Protein AF-0000000079373578 (afdb_homodimer)

Secondary structure (DSSP, 8-state):
-------SEEEEEEEEEEEE-TTTSSEEEPTT--EEEEEEEEEE-TTSS--EEEEEEEEETTT--EEEEEE--TT-EEEEEETTEEEEEETTEEEEEEESSHHHHHHHHHHHHHHHHHHHHHHHSS--------------------------------------------------/-------SEEEEEEEEEEEE-TTTSSEEEPTT--EEEEEEEEEE-TTSS--EEEEEEEEETTT--EEEEEE--TT-EEEEEETTEEEEEETTEEEEEEESSHHHHHHHHHHHHHHHHHHHHHHHSS--------------------------------------------------

Radius of gyration: 26.2 Å; Cα contacts (8 Å, |Δi|>4): 500; chains: 2; bounding box: 88×69×77 Å

Nearest PDB structures (foldseek):
  3syx-assembly1_A  TM=9.428E-01  e=1.402E-14  Homo sapiens
  1xod-assembly2_B  TM=9.300E-01  e=4.559E-14  Xenopus tropicalis
  6v6f-assembly1_A-2  TM=9.277E-01  e=3.642E-14  Homo sapiens
  2jp2-assembly1_A  TM=8.201E-01  e=3.649E-16  Homo sapiens
  1tj6-assembly1_A  TM=9.316E-01  e=1.754E-13  Xenopus tropicalis

pLDDT: mean 71.15, std 31.25, range [17.41, 98.94]

Solvent-accessible surface area (backbone atoms only — not comparable to full-atom values): 21782 Å² total; per-residue (Å²): 128,78,75,72,87,69,76,52,45,76,26,75,42,55,26,30,50,30,32,74,35,87,87,78,68,44,76,39,70,32,90,87,52,59,56,18,47,34,29,32,26,71,41,74,54,67,86,71,77,68,54,65,49,36,34,39,41,24,28,28,62,93,74,60,46,78,77,41,79,45,73,64,47,85,81,47,46,78,43,77,79,45,70,30,32,37,35,35,38,50,94,94,40,72,44,32,36,38,31,80,35,50,66,47,33,50,49,47,51,52,30,53,50,50,50,38,52,48,53,57,52,61,64,66,62,63,76,64,69,79,70,77,73,80,78,88,80,84,74,80,76,75,75,76,73,78,76,77,74,77,72,78,75,75,80,75,67,86,69,90,76,82,85,78,80,77,80,81,79,81,76,84,76,77,90,132,128,77,75,70,89,69,74,53,44,75,26,75,40,54,25,31,49,30,33,74,34,86,88,77,69,44,77,38,68,31,90,88,53,60,55,17,48,34,30,32,25,71,40,76,52,65,86,69,76,69,54,64,49,35,33,38,40,24,29,28,63,92,76,60,46,77,77,42,80,45,72,64,47,84,80,46,46,73,43,78,78,47,70,31,33,37,36,36,38,50,94,92,40,71,45,31,35,38,31,80,35,51,66,47,34,52,49,46,50,52,29,52,51,51,50,38,52,48,53,58,54,60,64,66,61,61,80,65,71,79,69,77,71,79,81,88,80,83,73,79,76,74,75,76,73,77,74,79,73,74,71,75,73,71,79,71,82,71,72,89,76,84,85,81,78,76,84,78,79,78,78,77,78,76,81,128

Foldseek 3Di:
DPPPPPDQFLDKAKWFKWAQDPVPRDIDGDPPTAIKIWTKGKAFDPPPPRDIWIWIWIAHDVPRDTDDTDTQELPKAKADPDLQKIWIDDPNGIIIIGGPGSVSVVSRVVRSVVRSVVNVVVVVPPPPPPPVPPDDDDDPPPPPPPPPPPPPPNPPPPPDDDDPPDPDPPPVDDDD/DPPPPPDQFLDKAKWFKWAQDPVPRDIDGDPPTAIKIWTKGKAFDPPPPRDIWIWIWIAHDVPRDTDDTDTQELPKAKADLDLQKIWIDDPNGIIIIGGPGSVSVVSRVVRSVVRSVVNVVVVVPPPPPPPVPPDDDDDPPPPPPPPPPPPPPNPPPPPDDDDPPPPDPPPPPDDD

Sequence (352 aa):
MSTPEGDSYIVRVKAVVMTRDDSSGGWLPQEGGGLSRVGVCKVTYPEGNGRSGFLIHGERQKDKLVVLECFVKKDLVYTKANPTFHHWKVDNRKFGLTFQSPADARAFDRGVRKAIEDLIEGSTTSSSTLHNEAEVGDDDVFTVSASTFRSFSFQGRAEDGEKCHAASQKVALRAKMSTPEGDSYIVRVKAVVMTRDDSSGGWLPQEGGGLSRVGVCKVTYPEGNGRSGFLIHGERQKDKLVVLECFVKKDLVYTKANPTFHHWKVDNRKFGLTFQSPADARAFDRGVRKAIEDLIEGSTTSSSTLHNEAEVGDDDVFTVSASTFRSFSFQGRAEDGEKCHAASQKVALRAK

Organism: Pavo cristatus (NCBI:txid9049)

InterPro domains:
  IPR000697 WH1/EVH1 domain [PF00568] (11-115)
  IPR000697 WH1/EVH1 domain [PS50229] (2-119)
  IPR000697 WH1/EVH1 domain [SM00461] (5-116)
  IPR011993 PH-like domain superfamily [G3DSA:2.30.29.30] (2-127)
  IPR041937 SPRE, EVH1 domain [cd10574] (9-121)

Structure (mmCIF, N/CA/C/O backbone):
data_AF-0000000079373578-model_v1
#
loop_
_entity.id
_entity.type
_entity.pdbx_description
1 polymer 'WH1 domain-containing protein'
#
loop_
_atom_site.group_PDB
_atom_site.id
_atom_site.type_symbol
_atom_site.label_atom_id
_atom_site.label_alt_id
_atom_site.label_comp_id
_atom_site.label_asym_id
_atom_site.label_entity_id
_atom_site.label_seq_id
_atom_site.pdbx_PDB_ins_code
_atom_site.Cartn_x
_atom_site.Cartn_y
_atom_site.Cartn_z
_atom_site.occupancy
_atom_site.B_iso_or_equiv
_atom_site.auth_seq_id
_atom_site.auth_comp_id
_atom_site.auth_asym_id
_atom_site.auth_atom_id
_atom_site.pdbx_PDB_model_num
ATOM 1 N N . MET A 1 1 ? 10.141 -26.438 23.594 1 21.41 1 MET A N 1
ATOM 2 C CA . MET A 1 1 ? 10.094 -26.266 22.156 1 21.41 1 MET A CA 1
ATOM 3 C C . MET A 1 1 ? 9.281 -25.016 21.797 1 21.41 1 MET A C 1
ATOM 5 O O . MET A 1 1 ? 8.102 -24.922 22.125 1 21.41 1 MET A O 1
ATOM 9 N N . SER A 1 2 ? 9.781 -23.781 21.953 1 29.48 2 SER A N 1
ATOM 10 C CA . SER A 1 2 ? 9.164 -22.469 21.75 1 29.48 2 SER A CA 1
ATOM 11 C C . SER A 1 2 ? 8.367 -22.438 20.453 1 29.48 2 SER A C 1
ATOM 13 O O . SER A 1 2 ? 8.82 -22.953 19.422 1 29.48 2 SER A O 1
ATOM 15 N N . THR A 1 3 ? 7.102 -22.781 20.406 1 37.12 3 THR A N 1
ATOM 16 C CA . THR A 1 3 ? 6.273 -22.797 19.203 1 37.12 3 THR A CA 1
ATOM 17 C C . THR A 1 3 ? 6.805 -21.812 18.172 1 37.12 3 THR A C 1
ATOM 19 O O . THR A 1 3 ? 7.078 -20.656 18.484 1 37.12 3 THR A O 1
ATOM 22 N N . PRO A 1 4 ? 7.645 -22.203 17.141 1 37.31 4 PRO A N 1
ATOM 23 C CA . PRO A 1 4 ? 8.164 -21.312 16.109 1 37.31 4 PRO A CA 1
ATOM 24 C C . PRO A 1 4 ? 7.215 -20.156 15.773 1 37.31 4 PRO A C 1
ATOM 26 O O . PRO A 1 4 ? 5.996 -20.297 15.93 1 37.31 4 PRO A O 1
ATOM 29 N N . GLU A 1 5 ? 7.34 -18.953 16.172 1 40.81 5 GLU A N 1
ATOM 30 C CA . GLU A 1 5 ? 6.66 -17.734 15.75 1 40.81 5 GLU A CA 1
ATOM 31 C C . GLU A 1 5 ? 6.039 -17.906 14.359 1 40.81 5 GLU A C 1
ATOM 33 O O . GLU A 1 5 ? 6.75 -18.141 13.383 1 40.81 5 GLU A O 1
ATOM 38 N N . GLY A 1 6 ? 4.965 -18.797 13.992 1 43.81 6 GLY A N 1
ATOM 39 C CA . GLY A 1 6 ? 4.105 -19.125 12.867 1 43.81 6 GLY A CA 1
ATOM 40 C C . GLY A 1 6 ? 4.129 -18.094 11.766 1 43.81 6 GLY A C 1
ATOM 41 O O . GLY A 1 6 ? 4.477 -16.938 12.008 1 43.81 6 GLY A O 1
ATOM 42 N N . ASP A 1 7 ? 4.176 -18.562 10.414 1 54.84 7 ASP A N 1
ATOM 43 C CA . ASP A 1 7 ? 4.336 -17.891 9.133 1 54.84 7 ASP A CA 1
ATOM 44 C C . ASP A 1 7 ? 3.352 -16.719 8.992 1 54.84 7 ASP A C 1
ATOM 46 O O . ASP A 1 7 ? 2.139 -16.922 9.094 1 54.84 7 ASP A O 1
ATOM 50 N N . SER A 1 8 ? 3.688 -15.5 9.367 1 81.44 8 SER A N 1
ATOM 51 C CA . SER A 1 8 ? 2.99 -14.227 9.422 1 81.44 8 SER A CA 1
ATOM 52 C C . SER A 1 8 ? 2.23 -13.945 8.133 1 81.44 8 SER A C 1
ATOM 54 O O . SER A 1 8 ? 1.456 -12.992 8.047 1 81.44 8 SER A O 1
ATOM 56 N N . TYR A 1 9 ? 2.359 -15.039 7.258 1 90.69 9 TYR A N 1
ATOM 57 C CA . TYR A 1 9 ? 1.564 -14.898 6.043 1 90.69 9 TYR A CA 1
ATOM 58 C C . TYR A 1 9 ? 0.331 -15.789 6.094 1 90.69 9 TYR A C 1
ATOM 60 O O . TYR A 1 9 ? 0.401 -16.938 6.559 1 90.69 9 TYR A O 1
ATOM 68 N N . ILE A 1 10 ? -0.773 -15.375 5.672 1 94.88 10 ILE A N 1
ATOM 69 C CA . ILE A 1 10 ? -1.992 -16.141 5.465 1 94.88 10 ILE A CA 1
ATOM 70 C C . ILE A 1 10 ? -1.771 -17.172 4.348 1 94.88 10 ILE A C 1
ATOM 72 O O . ILE A 1 10 ? -2.25 -18.297 4.43 1 94.88 10 ILE A O 1
ATOM 76 N N . VAL A 1 11 ? -1.139 -16.797 3.289 1 97 11 VAL A N 1
ATOM 77 C CA . VAL A 1 11 ? -0.788 -17.625 2.137 1 97 11 VAL A CA 1
ATOM 78 C C . VAL A 1 11 ? 0.492 -17.094 1.494 1 97 11 VAL A C 1
ATOM 80 O O . VAL A 1 11 ? 0.736 -15.883 1.487 1 97 11 VAL A O 1
ATOM 83 N N . ARG A 1 12 ? 1.293 -17.984 0.984 1 96.44 12 ARG A N 1
ATOM 84 C CA . ARG A 1 12 ? 2.498 -17.656 0.232 1 96.44 12 ARG A CA 1
ATOM 85 C C . ARG A 1 12 ? 2.725 -18.641 -0.907 1 96.44 12 ARG A C 1
ATOM 87 O O . ARG A 1 12 ? 2.742 -19.859 -0.688 1 96.44 12 ARG A O 1
ATOM 94 N N . VAL A 1 13 ? 2.838 -18.125 -2.135 1 98.31 13 VAL A N 1
ATOM 95 C CA . VAL A 1 13 ? 2.953 -18.953 -3.33 1 98.31 13 VAL A CA 1
ATOM 96 C C . VAL A 1 13 ? 3.979 -18.344 -4.285 1 98.31 13 VAL A C 1
ATOM 98 O O . VAL A 1 13 ? 4.5 -17.25 -4.031 1 98.31 13 VAL A O 1
ATOM 101 N N . LYS A 1 14 ? 4.285 -19.109 -5.34 1 98.25 14 LYS A N 1
ATOM 102 C CA . LYS A 1 14 ? 5.148 -18.594 -6.398 1 98.25 14 LYS A CA 1
ATOM 103 C C . LYS A 1 14 ? 4.332 -18.172 -7.617 1 98.25 14 LYS A C 1
ATOM 105 O O . LYS A 1 14 ? 3.414 -18.875 -8.031 1 98.25 14 LYS A O 1
ATOM 110 N N . ALA A 1 15 ? 4.664 -17 -8.133 1 98.88 15 ALA A N 1
ATOM 111 C CA . ALA A 1 15 ? 3.961 -16.469 -9.297 1 98.88 15 ALA A CA 1
ATOM 112 C C . ALA A 1 15 ? 4.824 -15.461 -10.039 1 98.88 15 ALA A C 1
ATOM 114 O O . ALA A 1 15 ? 5.793 -14.938 -9.484 1 98.88 15 ALA A O 1
ATOM 115 N N . VAL A 1 16 ? 4.555 -15.305 -11.297 1 98.88 16 VAL A N 1
ATOM 116 C CA . VAL A 1 16 ? 5.082 -14.188 -12.07 1 98.88 16 VAL A CA 1
ATOM 117 C C . VAL A 1 16 ? 4.156 -12.977 -11.93 1 98.88 16 VAL A C 1
ATOM 119 O O . VAL A 1 16 ? 2.955 -13.078 -12.18 1 98.88 16 VAL A O 1
ATOM 122 N N . VAL A 1 17 ? 4.742 -11.898 -11.469 1 98.81 17 VAL A N 1
ATOM 123 C CA . VAL A 1 17 ? 3.965 -10.672 -11.352 1 98.81 17 VAL A CA 1
ATOM 124 C C . VAL A 1 17 ? 3.74 -10.062 -12.734 1 98.81 17 VAL A C 1
ATOM 126 O O . VAL A 1 17 ? 4.688 -9.891 -13.5 1 98.81 17 VAL A O 1
ATOM 129 N N . MET A 1 18 ? 2.477 -9.688 -12.992 1 98.38 18 MET A N 1
ATOM 130 C CA . MET A 1 18 ? 2.057 -9.195 -14.305 1 98.38 18 MET A CA 1
ATOM 131 C C . MET A 1 18 ? 1.655 -7.727 -14.227 1 98.38 18 MET A C 1
ATOM 133 O O . MET A 1 18 ? 1.255 -7.238 -13.172 1 98.38 18 MET A O 1
ATOM 137 N N . THR A 1 19 ? 1.836 -7.047 -15.289 1 96.5 19 THR A N 1
ATOM 138 C CA . THR A 1 19 ? 1.402 -5.66 -15.398 1 96.5 19 THR A CA 1
ATOM 139 C C . THR A 1 19 ? 0.598 -5.445 -16.672 1 96.5 19 THR A C 1
ATOM 141 O O . THR A 1 19 ? 0.793 -6.152 -17.656 1 96.5 19 THR A O 1
ATOM 144 N N . ARG A 1 20 ? -0.314 -4.449 -16.594 1 94.81 20 ARG A N 1
ATOM 145 C CA . ARG A 1 20 ? -1.11 -4.098 -17.766 1 94.81 20 ARG A CA 1
ATOM 146 C C . ARG A 1 20 ? -0.266 -3.359 -18.797 1 94.81 20 ARG A C 1
ATOM 148 O O . ARG A 1 20 ? 0.517 -2.473 -18.453 1 94.81 20 ARG A O 1
ATOM 155 N N . ASP A 1 21 ? -0.381 -3.785 -20 1 90.69 21 ASP A N 1
ATOM 156 C CA . ASP A 1 21 ? 0.236 -3.07 -21.109 1 90.69 21 ASP A CA 1
ATOM 157 C C . ASP A 1 21 ? -0.673 -1.953 -21.609 1 90.69 21 ASP A C 1
ATOM 159 O O . ASP A 1 21 ? -1.743 -2.219 -22.172 1 90.69 21 ASP A O 1
ATOM 163 N N . ASP A 1 22 ? -0.274 -0.747 -21.547 1 82.38 22 ASP A N 1
ATOM 164 C CA . ASP A 1 22 ? -1.068 0.417 -21.922 1 82.38 22 ASP A CA 1
ATOM 165 C C . ASP A 1 22 ? -1.416 0.384 -23.406 1 82.38 22 ASP A C 1
ATOM 167 O O . ASP A 1 22 ? -2.479 0.858 -23.812 1 82.38 22 ASP A O 1
ATOM 171 N N . SER A 1 23 ? -0.591 -0.124 -24.219 1 89.5 23 SER A N 1
ATOM 172 C CA . SER A 1 23 ? -0.765 -0.108 -25.672 1 89.5 23 SER A CA 1
ATOM 173 C C . SER A 1 23 ? -1.772 -1.163 -26.109 1 89.5 23 SER A C 1
ATOM 175 O O . SER A 1 23 ? -2.629 -0.892 -26.953 1 89.5 23 SER A O 1
ATOM 177 N N . SER A 1 24 ? -1.696 -2.332 -25.578 1 88.62 24 SER A N 1
ATOM 178 C CA . SER A 1 24 ? -2.533 -3.449 -26 1 88.62 24 SER A CA 1
ATOM 179 C C . SER A 1 24 ? -3.719 -3.643 -25.062 1 88.62 24 SER A C 1
ATOM 181 O O . SER A 1 24 ? -4.719 -4.258 -25.438 1 88.62 24 SER A O 1
ATOM 183 N N . GLY A 1 25 ? -3.598 -3.15 -23.922 1 88.88 25 GLY A N 1
ATOM 184 C CA . GLY A 1 25 ? -4.59 -3.43 -22.906 1 88.88 25 GLY A CA 1
ATOM 185 C C . GLY A 1 25 ? -4.461 -4.82 -22.312 1 88.88 25 GLY A C 1
ATOM 186 O O . GLY A 1 25 ? -5.262 -5.211 -21.453 1 88.88 25 GLY A O 1
ATOM 187 N N . GLY A 1 26 ? -3.504 -5.578 -22.719 1 96.31 26 GLY A N 1
ATOM 188 C CA . GLY A 1 26 ? -3.252 -6.926 -22.234 1 96.31 26 GLY A CA 1
ATOM 189 C C . GLY A 1 26 ? -2.34 -6.953 -21.016 1 96.31 26 GLY A C 1
ATOM 190 O O . GLY A 1 26 ? -2.178 -5.941 -20.328 1 96.31 26 GLY A O 1
ATOM 191 N N . TRP A 1 27 ? -1.919 -8.148 -20.641 1 97.62 27 TRP A N 1
ATOM 192 C CA . TRP A 1 27 ? -1.042 -8.352 -19.484 1 97.62 27 TRP A CA 1
ATOM 193 C C . TRP A 1 27 ? 0.326 -8.852 -19.938 1 97.62 27 TRP A C 1
ATOM 195 O O . TRP A 1 27 ? 0.422 -9.703 -20.828 1 97.62 27 TRP A O 1
ATOM 205 N N . LEU A 1 28 ? 1.351 -8.305 -19.391 1 97.19 28 LEU A N 1
ATOM 206 C CA . LEU A 1 28 ? 2.719 -8.758 -19.609 1 97.19 28 LEU A CA 1
ATOM 207 C C . LEU A 1 28 ? 3.461 -8.914 -18.281 1 97.19 28 LEU A C 1
ATOM 209 O O . LEU A 1 28 ? 3.137 -8.234 -17.312 1 97.19 28 LEU A O 1
ATOM 213 N N . PRO A 1 29 ? 4.453 -9.945 -18.281 1 97.56 29 PRO A N 1
ATOM 214 C CA . PRO A 1 29 ? 5.273 -9.977 -17.062 1 97.56 29 PRO A CA 1
ATOM 215 C C . PRO A 1 29 ? 5.867 -8.609 -16.719 1 97.56 29 PRO A C 1
ATOM 217 O O . PRO A 1 29 ? 6.27 -7.863 -17.609 1 97.56 29 PRO A O 1
ATOM 220 N N . GLN A 1 30 ? 5.887 -8.289 -15.391 1 96.69 30 GLN A N 1
ATOM 221 C CA . GLN A 1 30 ? 6.484 -7.027 -14.953 1 96.69 30 GLN A CA 1
ATOM 222 C C . GLN A 1 30 ? 7.961 -6.957 -15.336 1 96.69 30 GLN A C 1
ATOM 224 O O . GLN A 1 30 ? 8.617 -7.988 -15.5 1 96.69 30 GLN A O 1
ATOM 229 N N . GLU A 1 31 ? 8.438 -5.723 -15.445 1 91.38 31 GLU A N 1
ATOM 230 C CA . GLU A 1 31 ? 9.82 -5.516 -15.852 1 91.38 31 GLU A CA 1
ATOM 231 C C . GLU A 1 31 ? 10.773 -6.367 -15.016 1 91.38 31 GLU A C 1
ATOM 233 O O . GLU A 1 31 ? 10.672 -6.402 -13.789 1 91.38 31 GLU A O 1
ATOM 238 N N . GLY A 1 32 ? 11.727 -7.012 -15.719 1 92.81 32 GLY A N 1
ATOM 239 C CA . GLY A 1 32 ? 12.664 -7.918 -15.078 1 92.81 32 GLY A CA 1
ATOM 240 C C . GLY A 1 32 ? 12.148 -9.336 -14.969 1 92.81 32 GLY A C 1
ATOM 241 O O . GLY A 1 32 ? 12.93 -10.273 -14.789 1 92.81 32 GLY A O 1
ATOM 242 N N . GLY A 1 33 ? 10.914 -9.539 -15.094 1 93.44 33 GLY A N 1
ATOM 243 C CA . GLY A 1 33 ? 10.297 -10.859 -15.086 1 93.44 33 GLY A CA 1
ATOM 244 C C . GLY A 1 33 ? 10.789 -11.734 -13.953 1 93.44 33 GLY A C 1
ATOM 245 O O . GLY A 1 33 ? 11.18 -11.234 -12.891 1 93.44 33 GLY A O 1
ATOM 246 N N . GLY A 1 34 ? 10.453 -13 -14.156 1 96.12 34 GLY A N 1
ATOM 247 C CA . GLY A 1 34 ? 10.93 -13.969 -13.18 1 96.12 34 GLY A CA 1
ATOM 248 C C . GLY A 1 34 ? 9.883 -14.328 -12.141 1 96.12 34 GLY A C 1
ATOM 249 O O . GLY A 1 34 ? 8.852 -13.664 -12.039 1 96.12 34 GLY A O 1
ATOM 250 N N . LEU A 1 35 ? 10.305 -15.391 -11.508 1 98.38 35 LEU A N 1
ATOM 251 C CA . LEU A 1 35 ? 9.414 -15.875 -10.453 1 98.38 35 LEU A CA 1
ATOM 252 C C . LEU A 1 35 ? 9.547 -15.031 -9.195 1 98.38 35 LEU A C 1
ATOM 254 O O . LEU A 1 35 ? 10.656 -14.641 -8.812 1 98.38 35 LEU A O 1
ATOM 258 N N . SER A 1 36 ? 8.391 -14.844 -8.555 1 97.75 36 SER A N 1
ATOM 259 C CA . SER A 1 36 ? 8.336 -14.156 -7.27 1 97.75 36 SER A CA 1
ATOM 260 C C . SER A 1 36 ? 7.637 -15.008 -6.219 1 97.75 36 SER A C 1
ATOM 262 O O . SER A 1 36 ? 6.801 -15.852 -6.551 1 97.75 36 SER A O 1
ATOM 264 N N . ARG A 1 37 ? 8.117 -14.797 -4.965 1 96.31 37 ARG A N 1
ATOM 265 C CA . ARG A 1 37 ? 7.305 -15.258 -3.844 1 96.31 37 ARG A CA 1
ATOM 266 C C . ARG A 1 37 ? 6.277 -14.211 -3.438 1 96.31 37 ARG A C 1
ATOM 268 O O . ARG A 1 37 ? 6.637 -13.094 -3.057 1 96.31 37 ARG A O 1
ATOM 275 N N . VAL A 1 38 ? 5 -14.609 -3.596 1 97.12 38 VAL A N 1
ATOM 276 C CA . VAL A 1 38 ? 3.912 -13.664 -3.342 1 97.12 38 VAL A CA 1
ATOM 277 C C . VAL A 1 38 ? 3.014 -14.211 -2.23 1 97.12 38 VAL A C 1
ATOM 279 O O . VAL A 1 38 ? 2.697 -15.398 -2.203 1 97.12 38 VAL A O 1
ATOM 282 N N . GLY A 1 39 ? 2.561 -13.297 -1.306 1 96.38 39 GLY A N 1
ATOM 283 C CA . GLY A 1 39 ? 1.702 -13.727 -0.213 1 96.38 39 GLY A CA 1
ATOM 284 C C . GLY A 1 39 ? 0.797 -12.625 0.304 1 96.38 39 GLY A C 1
ATOM 285 O O . GLY A 1 39 ? 0.896 -11.477 -0.135 1 96.38 39 GLY A O 1
ATOM 286 N N . VAL A 1 40 ? -0.136 -13.062 1.086 1 96.94 40 VAL A N 1
ATOM 287 C CA . VAL A 1 40 ? -1.006 -12.172 1.854 1 96.94 40 VAL A CA 1
ATOM 288 C C . VAL A 1 40 ? -0.632 -12.234 3.334 1 96.94 40 VAL A C 1
ATOM 290 O O . VAL A 1 40 ? -0.488 -13.328 3.896 1 96.94 40 VAL A O 1
ATOM 293 N N . CYS A 1 41 ? -0.424 -11.062 3.9 1 91.94 41 CYS A N 1
ATOM 294 C CA . CYS A 1 41 ? -0.042 -11.07 5.309 1 91.94 41 CYS A CA 1
ATOM 295 C C . CYS A 1 41 ? -0.734 -9.945 6.07 1 91.94 41 CYS A C 1
ATOM 297 O O . CYS A 1 41 ? -1.228 -8.992 5.465 1 91.94 41 CYS A O 1
ATOM 299 N N . LYS A 1 42 ? -0.792 -10.18 7.363 1 87.69 42 LYS A N 1
ATOM 300 C CA . LYS A 1 42 ? -1.342 -9.164 8.266 1 87.69 42 LYS A CA 1
ATOM 301 C C . LYS A 1 42 ? -0.292 -8.117 8.617 1 87.69 42 LYS A C 1
ATOM 303 O O . LYS A 1 42 ? 0.871 -8.453 8.859 1 87.69 42 LYS A O 1
ATOM 308 N N . VAL A 1 43 ? -0.711 -6.887 8.57 1 83.62 43 VAL A N 1
ATOM 309 C CA . VAL A 1 43 ? 0.141 -5.781 9 1 83.62 43 VAL A CA 1
ATOM 310 C C . VAL A 1 43 ? -0.522 -5.039 10.164 1 83.62 43 VAL A C 1
ATOM 312 O O . VAL A 1 43 ? -1.732 -4.805 10.141 1 83.62 43 VAL A O 1
ATOM 315 N N . THR A 1 44 ? 0.271 -4.801 11.18 1 77.81 44 THR A N 1
ATOM 316 C CA . THR A 1 44 ? -0.243 -4.062 12.328 1 77.81 44 THR A CA 1
ATOM 317 C C . THR A 1 44 ? 0.346 -2.654 12.375 1 77.81 44 THR A C 1
ATOM 319 O O . THR A 1 44 ? 1.531 -2.463 12.094 1 77.81 44 THR A O 1
ATOM 322 N N . TYR A 1 45 ? -0.505 -1.666 12.602 1 73.25 45 TYR A N 1
ATOM 323 C CA . TYR A 1 45 ? -0.09 -0.272 12.711 1 73.25 45 TYR A CA 1
ATOM 324 C C . TYR A 1 45 ? 0.285 0.074 14.148 1 73.25 45 TYR A C 1
ATOM 326 O O . TYR A 1 45 ? -0.262 -0.497 15.094 1 73.25 45 TYR A O 1
ATOM 334 N N . PRO A 1 46 ? 1.27 0.957 14.336 1 72.94 46 PRO A N 1
ATOM 335 C CA . PRO A 1 46 ? 1.696 1.321 15.695 1 72.94 46 PRO A CA 1
ATOM 336 C C . PRO A 1 46 ? 0.577 1.957 16.516 1 72.94 46 PRO A C 1
ATOM 338 O O . PRO A 1 46 ? 0.664 2.016 17.75 1 72.94 46 PRO A O 1
ATOM 341 N N . GLU A 1 47 ? -0.479 2.594 15.961 1 62.19 47 GLU A N 1
ATOM 342 C CA . GLU A 1 47 ? -1.41 3.467 16.672 1 62.19 47 GLU A CA 1
ATOM 343 C C . GLU A 1 47 ? -2.123 2.719 17.797 1 62.19 47 GLU A C 1
ATOM 345 O O . GLU A 1 47 ? -2.682 3.338 18.703 1 62.19 47 GLU A O 1
ATOM 350 N N . GLY A 1 48 ? -1.551 1.648 18.344 1 56.94 48 GLY A N 1
ATOM 351 C CA . GLY A 1 48 ? -1.959 0.992 19.578 1 56.94 48 GLY A CA 1
ATOM 352 C C . GLY A 1 48 ? -3.398 0.511 19.547 1 56.94 48 GLY A C 1
ATOM 353 O O . GLY A 1 48 ? -3.865 -0.123 20.5 1 56.94 48 GLY A O 1
ATOM 354 N N . ASN A 1 49 ? -4.238 0.936 18.625 1 60.91 49 ASN A N 1
ATOM 355 C CA . ASN A 1 49 ? -5.613 0.473 18.781 1 60.91 49 ASN A CA 1
ATOM 356 C C . ASN A 1 49 ? -5.805 -0.928 18.219 1 60.91 49 ASN A C 1
ATOM 358 O O . ASN A 1 49 ? -6.93 -1.423 18.125 1 60.91 49 ASN A O 1
ATOM 362 N N . GLY A 1 50 ? -4.668 -1.522 17.844 1 64.31 50 GLY A N 1
ATOM 363 C CA . GLY A 1 50 ? -4.762 -2.902 17.391 1 64.31 50 GLY A CA 1
ATOM 364 C C . GLY A 1 50 ? -5.297 -3.033 15.977 1 64.31 50 GLY A C 1
ATOM 365 O O . GLY A 1 50 ? -5.672 -4.129 15.547 1 64.31 50 GLY A O 1
ATOM 366 N N . ARG A 1 51 ? -5.527 -1.931 15.312 1 72.94 51 ARG A N 1
ATOM 367 C CA . ARG A 1 51 ? -6.031 -2.059 13.945 1 72.94 51 ARG A CA 1
ATOM 368 C C . ARG A 1 51 ? -4.977 -2.666 13.031 1 72.94 51 ARG A C 1
ATOM 370 O O . ARG A 1 51 ? -3.789 -2.371 13.156 1 72.94 51 ARG A O 1
ATOM 377 N N . SER A 1 52 ? -5.527 -3.648 12.383 1 79.62 52 SER A N 1
ATOM 378 C CA . SER A 1 52 ? -4.641 -4.359 11.461 1 79.62 52 SER A CA 1
ATOM 379 C C . SER A 1 52 ? -5.145 -4.258 10.023 1 79.62 52 SER A C 1
ATOM 381 O O . SER A 1 52 ? -6.312 -3.949 9.789 1 79.62 52 SER A O 1
ATOM 383 N N . GLY A 1 53 ? -4.195 -4.238 9.133 1 86.44 53 GLY A N 1
ATOM 384 C CA . GLY A 1 53 ? -4.5 -4.398 7.715 1 86.44 53 GLY A CA 1
ATOM 385 C C . GLY A 1 53 ? -3.875 -5.637 7.105 1 86.44 53 GLY A C 1
ATOM 386 O O . GLY A 1 53 ? -3.279 -6.453 7.816 1 86.44 53 GLY A O 1
ATOM 387 N N . PHE A 1 54 ? -4.215 -5.816 5.902 1 92.38 54 PHE A N 1
ATOM 388 C CA . PHE A 1 54 ? -3.654 -6.938 5.152 1 92.38 54 PHE A CA 1
ATOM 389 C C . PHE A 1 54 ? -2.979 -6.449 3.877 1 92.38 54 PHE A C 1
ATOM 391 O O . PHE A 1 54 ? -3.457 -5.516 3.232 1 92.38 54 PHE A O 1
ATOM 398 N N . LEU A 1 55 ? -1.862 -7.199 3.588 1 93.94 55 LEU A N 1
ATOM 399 C CA . LEU A 1 55 ? -1.023 -6.781 2.471 1 93.94 55 LEU A CA 1
ATOM 400 C C . LEU A 1 55 ? -0.758 -7.949 1.525 1 93.94 55 LEU A C 1
ATOM 402 O O . LEU A 1 55 ? -0.476 -9.062 1.972 1 93.94 55 LEU A O 1
ATOM 406 N N . ILE A 1 56 ? -0.974 -7.684 0.222 1 96.88 56 ILE A N 1
ATOM 407 C CA . ILE A 1 56 ? -0.391 -8.562 -0.789 1 96.88 56 ILE A CA 1
ATOM 408 C C . ILE A 1 56 ? 1.031 -8.102 -1.108 1 96.88 56 ILE A C 1
ATOM 410 O O . ILE A 1 56 ? 1.243 -6.965 -1.534 1 96.88 56 ILE A O 1
ATOM 414 N N . HIS A 1 57 ? 1.935 -8.984 -0.875 1 94.56 57 HIS A N 1
ATOM 415 C CA . HIS A 1 57 ? 3.359 -8.68 -0.954 1 94.56 57 HIS A CA 1
ATOM 416 C C . HIS A 1 57 ? 4.098 -9.719 -1.789 1 94.56 57 HIS A C 1
ATOM 418 O O . HIS A 1 57 ? 3.875 -10.922 -1.634 1 94.56 57 HIS A O 1
ATOM 424 N N . GLY A 1 58 ? 4.945 -9.242 -2.727 1 95.31 58 GLY A N 1
ATOM 425 C CA . GLY A 1 58 ? 5.715 -10.141 -3.57 1 95.31 58 GLY A CA 1
ATOM 426 C C . GLY A 1 58 ? 7.168 -9.719 -3.713 1 95.31 58 GLY A C 1
ATOM 427 O O . GLY A 1 58 ? 7.461 -8.547 -3.926 1 95.31 58 GLY A O 1
ATOM 428 N N . GLU A 1 59 ? 8.078 -10.727 -3.625 1 93.19 59 GLU A N 1
ATOM 429 C CA . GLU A 1 59 ? 9.516 -10.555 -3.812 1 93.19 59 GLU A CA 1
ATOM 430 C C . GLU A 1 59 ? 10.023 -11.406 -4.969 1 93.19 59 GLU A C 1
ATOM 432 O O . GLU A 1 59 ? 9.789 -12.617 -5.004 1 93.19 59 GLU A O 1
ATOM 437 N N . ARG A 1 60 ? 10.719 -10.711 -5.828 1 95.38 60 ARG A N 1
ATOM 438 C CA . ARG A 1 60 ? 11.328 -11.461 -6.922 1 95.38 60 ARG A CA 1
ATOM 439 C C . ARG A 1 60 ? 12.484 -12.32 -6.418 1 95.38 60 ARG A C 1
ATOM 441 O O . ARG A 1 60 ? 13.352 -11.836 -5.684 1 95.38 60 ARG A O 1
ATOM 448 N N . GLN A 1 61 ? 12.5 -13.492 -6.84 1 94.94 61 GLN A N 1
ATOM 449 C CA . GLN A 1 61 ? 13.406 -14.469 -6.25 1 94.94 61 GLN A CA 1
ATOM 450 C C . GLN A 1 61 ? 14.859 -14.188 -6.641 1 94.94 61 GLN A C 1
ATOM 452 O O . GLN A 1 61 ? 15.766 -14.328 -5.82 1 94.94 61 GLN A O 1
ATOM 457 N N . LYS A 1 62 ? 15.094 -13.812 -7.859 1 95.5 62 LYS A N 1
ATOM 458 C CA . LYS A 1 62 ? 16.453 -13.711 -8.375 1 95.5 62 LYS A CA 1
ATOM 459 C C . LYS A 1 62 ? 17.219 -12.578 -7.688 1 95.5 62 LYS A C 1
ATOM 461 O O . LYS A 1 62 ? 18.438 -12.656 -7.535 1 95.5 62 LYS A O 1
ATOM 466 N N . ASP A 1 63 ? 16.578 -11.531 -7.242 1 91.31 63 ASP A N 1
ATOM 467 C CA . ASP A 1 63 ? 17.281 -10.375 -6.703 1 91.31 63 ASP A CA 1
ATOM 468 C C . ASP A 1 63 ? 16.594 -9.844 -5.445 1 91.31 63 ASP A C 1
ATOM 470 O O . ASP A 1 63 ? 17 -8.812 -4.906 1 91.31 63 ASP A O 1
ATOM 474 N N . LYS A 1 64 ? 15.523 -10.375 -4.988 1 88.25 64 LYS A N 1
ATOM 475 C CA . LYS A 1 64 ? 14.812 -10.086 -3.744 1 88.25 64 LYS A CA 1
ATOM 476 C C . LYS A 1 64 ? 14.148 -8.711 -3.801 1 88.25 64 LYS A C 1
ATOM 478 O O . LYS A 1 64 ? 13.781 -8.148 -2.766 1 88.25 64 LYS A O 1
ATOM 483 N N . LEU A 1 65 ? 14.031 -8.242 -5.094 1 88.31 65 LEU A N 1
ATOM 484 C CA . LEU A 1 65 ? 13.336 -6.973 -5.254 1 88.31 65 LEU A CA 1
ATOM 485 C C . LEU A 1 65 ? 11.852 -7.113 -4.926 1 88.31 65 LEU A C 1
ATOM 487 O O . LEU A 1 65 ? 11.203 -8.07 -5.363 1 88.31 65 LEU A O 1
ATOM 491 N N . VAL A 1 66 ? 11.391 -6.137 -4.039 1 90.75 66 VAL A N 1
ATOM 492 C CA . VAL A 1 66 ? 9.945 -6.09 -3.811 1 90.75 66 VAL A CA 1
ATOM 493 C C . VAL A 1 66 ? 9.242 -5.574 -5.062 1 90.75 66 VAL A C 1
ATOM 495 O O . VAL A 1 66 ? 9.461 -4.438 -5.484 1 90.75 66 VAL A O 1
ATOM 498 N N . VAL A 1 67 ? 8.383 -6.414 -5.656 1 94.06 67 VAL A N 1
ATOM 499 C CA . VAL A 1 67 ? 7.82 -6.09 -6.965 1 94.06 67 VAL A CA 1
ATOM 500 C C . VAL A 1 67 ? 6.305 -5.934 -6.852 1 94.06 67 VAL A C 1
ATOM 502 O O . VAL A 1 67 ? 5.641 -5.566 -7.824 1 94.06 67 VAL A O 1
ATOM 505 N N . LEU A 1 68 ? 5.746 -6.262 -5.73 1 94.88 68 LEU A N 1
ATOM 506 C CA . LEU A 1 68 ? 4.309 -6.152 -5.5 1 94.88 68 LEU A CA 1
ATOM 507 C C . LEU A 1 68 ? 4.016 -5.785 -4.047 1 94.88 68 LEU A C 1
ATOM 509 O O . LEU A 1 68 ? 4.484 -6.461 -3.127 1 94.88 68 LEU A O 1
ATOM 513 N N . GLU A 1 69 ? 3.42 -4.684 -3.836 1 92.94 69 GLU A N 1
ATOM 514 C CA . GLU A 1 69 ? 2.938 -4.211 -2.543 1 92.94 69 GLU A CA 1
ATOM 515 C C . GLU A 1 69 ? 1.606 -3.477 -2.686 1 92.94 69 GLU A C 1
ATOM 517 O O . GLU A 1 69 ? 1.554 -2.381 -3.25 1 92.94 69 GLU A O 1
ATOM 522 N N . CYS A 1 70 ? 0.638 -4.156 -2.139 1 93.12 70 CYS A N 1
ATOM 523 C CA . CYS A 1 70 ? -0.707 -3.605 -2.264 1 93.12 70 CYS A CA 1
ATOM 524 C C . CYS A 1 70 ? -1.584 -4.035 -1.095 1 93.12 70 CYS A C 1
ATOM 526 O O . CYS A 1 70 ? -1.696 -5.23 -0.804 1 93.12 70 CYS A O 1
ATOM 528 N N . PHE A 1 71 ? -2.299 -3.043 -0.5 1 93 71 PHE A N 1
ATOM 529 C CA . PHE A 1 71 ? -3.188 -3.373 0.609 1 93 71 PHE A CA 1
ATOM 530 C C . PHE A 1 71 ? -4.445 -4.07 0.106 1 93 71 PHE A C 1
ATOM 532 O O . PHE A 1 71 ? -4.996 -3.693 -0.93 1 93 71 PHE A O 1
ATOM 539 N N . VAL A 1 72 ? -4.863 -5.02 0.882 1 96.38 72 VAL A N 1
ATOM 540 C CA . VAL A 1 72 ? -6.176 -5.625 0.683 1 96.38 72 VAL A CA 1
ATOM 541 C C . VAL A 1 72 ? -7.258 -4.695 1.222 1 96.38 72 VAL A C 1
ATOM 543 O O . VAL A 1 72 ? -7.141 -4.168 2.332 1 96.38 72 VAL A O 1
ATOM 546 N N . LYS A 1 73 ? -8.258 -4.484 0.408 1 93.94 73 LYS A N 1
ATOM 547 C CA . LYS A 1 73 ? -9.383 -3.646 0.819 1 93.94 73 LYS A CA 1
ATOM 548 C C . LYS A 1 73 ? -10.711 -4.363 0.596 1 93.94 73 LYS A C 1
ATOM 550 O O . LYS A 1 73 ? -10.789 -5.293 -0.206 1 93.94 73 LYS A O 1
ATOM 555 N N . LYS A 1 74 ? -11.68 -3.844 1.278 1 94.12 74 LYS A N 1
ATOM 556 C CA . LYS A 1 74 ? -12.992 -4.473 1.23 1 94.12 74 LYS A CA 1
ATOM 557 C C . LYS A 1 74 ? -13.586 -4.41 -0.176 1 94.12 74 LYS A C 1
ATOM 559 O O . LYS A 1 74 ? -14.312 -5.312 -0.592 1 94.12 74 LYS A O 1
ATOM 564 N N . ASP A 1 75 ? -13.211 -3.348 -0.938 1 93.62 75 ASP A N 1
ATOM 565 C CA . ASP A 1 75 ? -13.805 -3.139 -2.256 1 93.62 75 ASP A CA 1
ATOM 566 C C . ASP A 1 75 ? -12.914 -3.719 -3.355 1 93.62 75 ASP A C 1
ATOM 568 O O . ASP A 1 75 ? -13.133 -3.455 -4.539 1 93.62 75 ASP A O 1
ATOM 572 N N . LEU A 1 76 ? -11.914 -4.492 -2.906 1 96.94 76 LEU A N 1
ATOM 573 C CA . LEU A 1 76 ? -11.055 -5.156 -3.875 1 96.94 76 LEU A CA 1
ATOM 574 C C . LEU A 1 76 ? -11.852 -6.098 -4.77 1 96.94 76 LEU A C 1
ATOM 576 O O . LEU A 1 76 ? -12.625 -6.922 -4.273 1 96.94 76 LEU A O 1
ATOM 580 N N . VAL A 1 77 ? -11.703 -5.91 -6.141 1 98.44 77 VAL A N 1
ATOM 581 C CA . VAL A 1 77 ? -12.391 -6.762 -7.105 1 98.44 77 VAL A CA 1
ATOM 582 C C . VAL A 1 77 ? -11.414 -7.789 -7.672 1 98.44 77 VAL A C 1
ATOM 584 O O . VAL A 1 77 ? -10.492 -7.438 -8.422 1 98.44 77 VAL A O 1
ATOM 587 N N . TYR A 1 78 ? -11.664 -8.984 -7.297 1 98.75 78 TYR A N 1
ATOM 588 C CA . TYR A 1 78 ? -10.797 -10.094 -7.664 1 98.75 78 TYR A CA 1
ATOM 589 C C . TYR A 1 78 ? -11.359 -10.852 -8.859 1 98.75 78 TYR A C 1
ATOM 591 O O . TYR A 1 78 ? -12.531 -11.242 -8.859 1 98.75 78 TYR A O 1
ATOM 599 N N . THR A 1 79 ? -10.508 -11.156 -9.945 1 98.75 79 THR A N 1
ATOM 600 C CA . THR A 1 79 ? -10.938 -11.852 -11.148 1 98.75 79 THR A CA 1
ATOM 601 C C . THR A 1 79 ? -10.062 -13.078 -11.406 1 98.75 79 THR A C 1
ATOM 603 O O . THR A 1 79 ? -8.836 -12.953 -11.508 1 98.75 79 THR A O 1
ATOM 606 N N . LYS A 1 80 ? -10.688 -14.211 -11.516 1 98.75 80 LYS A N 1
ATOM 607 C CA . LYS A 1 80 ? -10.008 -15.445 -11.906 1 98.75 80 LYS A CA 1
ATOM 608 C C . LYS A 1 80 ? -10.07 -15.656 -13.414 1 98.75 80 LYS A C 1
ATOM 610 O O . LYS A 1 80 ? -10.883 -16.438 -13.906 1 98.75 80 LYS A O 1
ATOM 615 N N . ALA A 1 81 ? -9.18 -15.078 -14.203 1 98.5 81 ALA A N 1
ATOM 616 C CA . ALA A 1 81 ? -9.234 -15.031 -15.656 1 98.5 81 ALA A CA 1
ATOM 617 C C . ALA A 1 81 ? -8.977 -16.406 -16.266 1 98.5 81 ALA A C 1
ATOM 619 O O . ALA A 1 81 ? -9.656 -16.812 -17.203 1 98.5 81 ALA A O 1
ATOM 620 N N . ASN A 1 82 ? -7.922 -17.125 -15.867 1 98.31 82 ASN A N 1
ATOM 621 C CA . ASN A 1 82 ? -7.551 -18.484 -16.234 1 98.31 82 ASN A CA 1
ATOM 622 C C . ASN A 1 82 ? -7.09 -19.297 -15.023 1 98.31 82 ASN A C 1
ATOM 624 O O . ASN A 1 82 ? -6.871 -18.734 -13.953 1 98.31 82 ASN A O 1
ATOM 628 N N . PRO A 1 83 ? -6.996 -20.562 -15.18 1 98.62 83 PRO A N 1
ATOM 629 C CA . PRO A 1 83 ? -6.664 -21.391 -14.023 1 98.62 83 PRO A CA 1
ATOM 630 C C . PRO A 1 83 ? -5.375 -20.953 -13.328 1 98.62 83 PRO A C 1
ATOM 632 O O . PRO A 1 83 ? -5.199 -21.203 -12.133 1 98.62 83 PRO A O 1
ATOM 635 N N . THR A 1 84 ? -4.465 -20.297 -14.023 1 98.88 84 THR A N 1
ATOM 636 C CA . THR A 1 84 ? -3.207 -19.922 -13.383 1 98.88 84 THR A CA 1
ATOM 637 C C . THR A 1 84 ? -2.992 -18.406 -13.453 1 98.88 84 THR A C 1
ATOM 639 O O . THR A 1 84 ? -1.938 -17.906 -13.055 1 98.88 84 THR A O 1
ATOM 642 N N . PHE A 1 85 ? -3.881 -17.703 -14.023 1 98.88 85 PHE A N 1
ATOM 643 C CA . PHE A 1 85 ? -3.744 -16.25 -14.102 1 98.88 85 PHE A CA 1
ATOM 644 C C . PHE A 1 85 ? -4.938 -15.555 -13.453 1 98.88 85 PHE A C 1
ATOM 646 O O . PHE A 1 85 ? -6.066 -15.664 -13.945 1 98.88 85 PHE A O 1
ATOM 653 N N . HIS A 1 86 ? -4.707 -14.875 -12.32 1 98.94 86 HIS A N 1
ATOM 654 C CA . HIS A 1 86 ? -5.691 -14.031 -11.648 1 98.94 86 HIS A CA 1
ATOM 655 C C . HIS A 1 86 ? -5.25 -12.578 -11.617 1 98.94 86 HIS A C 1
ATOM 657 O O . HIS A 1 86 ? -4.051 -12.281 -11.68 1 98.94 86 HIS A O 1
ATOM 663 N N . HIS A 1 87 ? -6.145 -11.672 -11.578 1 98.75 87 HIS A N 1
ATOM 664 C CA . HIS A 1 87 ? -5.852 -10.25 -11.406 1 98.75 87 HIS A CA 1
ATOM 665 C C . HIS A 1 87 ? -6.906 -9.57 -10.547 1 98.75 87 HIS A C 1
ATOM 667 O O . HIS A 1 87 ? -7.949 -10.156 -10.25 1 98.75 87 HIS A O 1
ATOM 673 N N . TRP A 1 88 ? -6.578 -8.398 -9.977 1 98.56 88 TRP A N 1
ATOM 674 C CA . TRP A 1 88 ? -7.539 -7.66 -9.156 1 98.56 88 TRP A CA 1
ATOM 675 C C . TRP A 1 88 ? -7.355 -6.156 -9.328 1 98.56 88 TRP A C 1
ATOM 677 O O . TRP A 1 88 ? -6.355 -5.707 -9.891 1 98.56 88 TRP A O 1
ATOM 687 N N . LYS A 1 89 ? -8.406 -5.52 -9.047 1 97.12 89 LYS A N 1
ATOM 688 C CA . LYS A 1 89 ? -8.422 -4.059 -9.047 1 97.12 89 LYS A CA 1
ATOM 689 C C . LYS A 1 89 ? -8.695 -3.512 -7.652 1 97.12 89 LYS A C 1
ATOM 691 O O . LYS A 1 89 ? -9.555 -4.023 -6.934 1 97.12 89 LYS A O 1
ATOM 696 N N . VAL A 1 90 ? -7.863 -2.549 -7.219 1 94.44 90 VAL A N 1
ATOM 697 C CA . VAL A 1 90 ? -8.07 -1.847 -5.953 1 94.44 90 VAL A CA 1
ATOM 698 C C . VAL A 1 90 ? -7.559 -0.411 -6.074 1 94.44 90 VAL A C 1
ATOM 700 O O . VAL A 1 90 ? -6.473 -0.173 -6.602 1 94.44 90 VAL A O 1
ATOM 703 N N . ASP A 1 91 ? -8.219 0.598 -5.688 1 86.88 91 ASP A N 1
ATOM 704 C CA . ASP A 1 91 ? -7.875 2.012 -5.805 1 86.88 91 ASP A CA 1
ATOM 705 C C . ASP A 1 91 ? -7.504 2.371 -7.238 1 86.88 91 ASP A C 1
ATOM 707 O O . ASP A 1 91 ? -6.484 3.021 -7.48 1 86.88 91 ASP A O 1
ATOM 711 N N . ASN A 1 92 ? -8.219 1.826 -8.188 1 86.62 92 ASN A N 1
ATOM 712 C CA . ASN A 1 92 ? -8.094 2.104 -9.617 1 86.62 92 ASN A CA 1
ATOM 713 C C . ASN A 1 92 ? -6.762 1.604 -10.164 1 86.62 92 ASN A C 1
ATOM 715 O O . ASN A 1 92 ? -6.312 2.053 -11.227 1 86.62 92 ASN A O 1
ATOM 719 N N . ARG A 1 93 ? -6.109 0.73 -9.445 1 91.19 93 ARG A N 1
ATOM 720 C CA . ARG A 1 93 ? -4.906 0.056 -9.914 1 91.19 93 ARG A CA 1
ATOM 721 C C . ARG A 1 93 ? -5.16 -1.432 -10.133 1 91.19 93 ARG A C 1
ATOM 723 O O . ARG A 1 93 ? -5.879 -2.064 -9.359 1 91.19 93 ARG A O 1
ATOM 730 N N . LYS A 1 94 ? -4.586 -1.865 -11.156 1 96.06 94 LYS A N 1
ATOM 731 C CA . LYS A 1 94 ? -4.742 -3.277 -11.492 1 96.06 94 LYS A CA 1
ATOM 732 C C . LYS A 1 94 ? -3.457 -4.055 -11.227 1 96.06 94 LYS A C 1
ATOM 734 O O . LYS A 1 94 ? -2.359 -3.562 -11.5 1 96.06 94 LYS A O 1
ATOM 739 N N . PHE A 1 95 ? -3.598 -5.277 -10.703 1 97.62 95 PHE A N 1
ATOM 740 C CA . PHE A 1 95 ? -2.494 -6.188 -10.422 1 97.62 95 PHE A CA 1
ATOM 741 C C . PHE A 1 95 ? -2.801 -7.586 -10.938 1 97.62 95 PHE A C 1
ATOM 743 O O . PHE A 1 95 ? -3.961 -8.008 -10.961 1 97.62 95 PHE A O 1
ATOM 750 N N . GLY A 1 96 ? -1.768 -8.273 -11.359 1 98.75 96 GLY A N 1
ATOM 751 C CA . GLY A 1 96 ? -1.986 -9.617 -11.859 1 98.75 96 GLY A CA 1
ATOM 752 C C . GLY A 1 96 ? -0.851 -10.57 -11.539 1 98.75 96 GLY A C 1
ATOM 753 O O . GLY A 1 96 ? 0.3 -10.148 -11.398 1 98.75 96 GLY A O 1
ATOM 754 N N . LEU A 1 97 ? -1.26 -11.805 -11.422 1 98.88 97 LEU A N 1
ATOM 755 C CA . LEU A 1 97 ? -0.307 -12.875 -11.141 1 98.88 97 LEU A CA 1
ATOM 756 C C . LEU A 1 97 ? -0.546 -14.07 -12.047 1 98.88 97 LEU A C 1
ATOM 758 O O . LEU A 1 97 ? -1.69 -14.484 -12.25 1 98.88 97 LEU A O 1
ATOM 762 N N . THR A 1 98 ? 0.546 -14.594 -12.586 1 98.94 98 THR A N 1
ATOM 763 C CA . THR A 1 98 ? 0.54 -15.93 -13.18 1 98.94 98 THR A CA 1
ATOM 764 C C . THR A 1 98 ? 1.205 -16.938 -12.242 1 98.94 98 THR A C 1
ATOM 766 O O . THR A 1 98 ? 2.426 -16.906 -12.062 1 98.94 98 THR A O 1
ATOM 769 N N . PHE A 1 99 ? 0.375 -17.766 -11.781 1 98.88 99 PHE A N 1
ATOM 770 C CA . PHE A 1 99 ? 0.819 -18.719 -10.773 1 98.88 99 PHE A CA 1
ATOM 771 C C . PHE A 1 99 ? 1.518 -19.906 -11.422 1 98.88 99 PHE A C 1
ATOM 773 O O . PHE A 1 99 ? 1.322 -20.172 -12.609 1 98.88 99 PHE A O 1
ATOM 780 N N . GLN A 1 100 ? 2.307 -20.641 -10.609 1 98.62 100 GLN A N 1
ATOM 781 C CA . GLN A 1 100 ? 3.023 -21.812 -11.109 1 98.62 100 GLN A CA 1
ATOM 782 C C . GLN A 1 100 ? 2.07 -22.969 -11.375 1 98.62 100 GLN A C 1
ATOM 784 O O . GLN A 1 100 ? 2.369 -23.859 -12.18 1 98.62 100 GLN A O 1
ATOM 789 N N . SER A 1 101 ? 0.917 -23 -10.648 1 98.69 101 SER A N 1
ATOM 790 C CA . SER A 1 101 ? -0.067 -24.078 -10.797 1 98.69 101 SER A CA 1
ATOM 791 C C . SER A 1 101 ? -1.469 -23.578 -10.445 1 98.69 101 SER A C 1
ATOM 793 O O . SER A 1 101 ? -1.628 -22.578 -9.742 1 98.69 101 SER A O 1
ATOM 795 N N . PRO A 1 102 ? -2.465 -24.328 -10.977 1 98.75 102 PRO A N 1
ATOM 796 C CA . PRO A 1 102 ? -3.826 -24 -10.547 1 98.75 102 PRO A CA 1
ATOM 797 C C . PRO A 1 102 ? -4.02 -24.125 -9.039 1 98.75 102 PRO A C 1
ATOM 799 O O . PRO A 1 102 ? -4.82 -23.391 -8.453 1 98.75 102 PRO A O 1
ATOM 802 N N . ALA A 1 103 ? -3.307 -25 -8.438 1 98.69 103 ALA A N 1
ATOM 803 C CA . ALA A 1 103 ? -3.4 -25.156 -6.988 1 98.69 103 ALA A CA 1
ATOM 804 C C . ALA A 1 103 ? -2.906 -23.906 -6.266 1 98.69 103 ALA A C 1
ATOM 806 O O . ALA A 1 103 ? -3.533 -23.453 -5.312 1 98.69 103 ALA A O 1
ATOM 807 N N . ASP A 1 104 ? -1.827 -23.391 -6.746 1 98.69 104 ASP A N 1
ATOM 808 C CA . ASP A 1 104 ? -1.307 -22.156 -6.18 1 98.69 104 ASP A CA 1
ATOM 809 C C . ASP A 1 104 ? -2.295 -21 -6.371 1 98.69 104 ASP A C 1
ATOM 811 O O . ASP A 1 104 ? -2.488 -20.188 -5.469 1 98.69 104 ASP A O 1
ATOM 815 N N . ALA A 1 105 ? -2.885 -21 -7.52 1 98.88 105 ALA A N 1
ATOM 816 C CA . ALA A 1 105 ? -3.867 -19.953 -7.82 1 98.88 105 ALA A CA 1
ATOM 817 C C . ALA A 1 105 ? -5.051 -20.031 -6.859 1 98.88 105 ALA A C 1
ATOM 819 O O . ALA A 1 105 ? -5.492 -19 -6.328 1 98.88 105 ALA A O 1
ATOM 820 N N . ARG A 1 106 ? -5.543 -21.172 -6.594 1 98.81 106 ARG A N 1
ATOM 821 C CA . ARG A 1 106 ? -6.668 -21.375 -5.688 1 98.81 106 ARG A CA 1
ATOM 822 C C . ARG A 1 106 ? -6.297 -21 -4.258 1 98.81 106 ARG A C 1
ATOM 824 O O . ARG A 1 106 ? -7.086 -20.391 -3.541 1 98.81 106 ARG A O 1
ATOM 831 N N . ALA A 1 107 ? -5.105 -21.453 -3.891 1 98.81 107 ALA A N 1
ATOM 832 C CA . ALA A 1 107 ? -4.652 -21.141 -2.539 1 98.81 107 ALA A CA 1
ATOM 833 C C . ALA A 1 107 ? -4.57 -19.625 -2.332 1 98.81 107 ALA A C 1
ATOM 835 O O . ALA A 1 107 ? -4.973 -19.109 -1.284 1 98.81 107 ALA A O 1
ATOM 836 N N . PHE A 1 108 ? -4.039 -18.953 -3.312 1 98.75 108 PHE A N 1
ATOM 837 C CA . PHE A 1 108 ? -3.91 -17.516 -3.23 1 98.75 108 PHE A CA 1
ATOM 838 C C . PHE A 1 108 ? -5.281 -16.844 -3.156 1 98.75 108 PHE A C 1
ATOM 840 O O . PHE A 1 108 ? -5.508 -15.977 -2.316 1 98.75 108 PHE A O 1
ATOM 847 N N . ASP A 1 109 ? -6.164 -17.297 -3.93 1 98.88 109 ASP A N 1
ATOM 848 C CA . ASP A 1 109 ? -7.535 -16.797 -3.922 1 98.88 109 ASP A CA 1
ATOM 849 C C . ASP A 1 109 ? -8.172 -16.953 -2.543 1 98.88 109 ASP A C 1
ATOM 851 O O . ASP A 1 109 ? -8.758 -16.016 -2.012 1 98.88 109 ASP A O 1
ATOM 855 N N . ARG A 1 110 ? -8.047 -18.094 -1.999 1 98.75 110 ARG A N 1
ATOM 856 C CA . ARG A 1 110 ? -8.57 -18.344 -0.66 1 98.75 110 ARG A CA 1
ATOM 857 C C . ARG A 1 110 ? -7.934 -17.406 0.361 1 98.75 110 ARG A C 1
ATOM 859 O O . ARG A 1 110 ? -8.602 -16.938 1.28 1 98.75 110 ARG A O 1
ATOM 866 N N . GLY A 1 111 ? -6.652 -17.188 0.182 1 98.5 111 GLY A N 1
ATOM 867 C CA . GLY A 1 111 ? -5.953 -16.281 1.075 1 98.5 111 GLY A CA 1
ATOM 868 C C . GLY A 1 111 ? -6.461 -14.844 0.985 1 98.5 111 GLY A C 1
ATOM 869 O O . GLY A 1 111 ? -6.648 -14.18 2.008 1 98.5 111 GLY A O 1
ATOM 870 N N . VAL A 1 112 ? -6.684 -14.375 -0.2 1 98.56 112 VAL A N 1
ATOM 871 C CA . VAL A 1 112 ? -7.195 -13.023 -0.414 1 98.56 112 VAL A CA 1
ATOM 872 C C . VAL A 1 112 ? -8.594 -12.898 0.183 1 98.56 112 VAL A C 1
ATOM 874 O O . VAL A 1 112 ? -8.891 -11.93 0.886 1 98.56 112 VAL A O 1
ATOM 877 N N . ARG A 1 113 ? -9.414 -13.898 -0.022 1 98.31 113 ARG A N 1
ATOM 878 C CA . ARG A 1 113 ? -10.766 -13.898 0.515 1 98.31 113 ARG A CA 1
ATOM 879 C C . ARG A 1 113 ? -10.75 -13.898 2.039 1 98.31 113 ARG A C 1
ATOM 881 O O . ARG A 1 113 ? -11.531 -13.18 2.674 1 98.31 113 ARG A O 1
ATOM 888 N N . LYS A 1 114 ? -9.945 -14.688 2.584 1 97.5 114 LYS A N 1
ATOM 889 C CA . LYS A 1 114 ? -9.828 -14.719 4.039 1 97.5 114 LYS A CA 1
ATOM 890 C C . LYS A 1 114 ? -9.445 -13.352 4.586 1 97.5 114 LYS A C 1
ATOM 892 O O . LYS A 1 114 ? -9.977 -12.914 5.613 1 97.5 114 LYS A O 1
ATOM 897 N N . ALA A 1 115 ? -8.492 -12.711 3.984 1 96.56 115 ALA A N 1
ATOM 898 C CA . ALA A 1 115 ? -8.062 -11.375 4.406 1 96.56 115 ALA A CA 1
ATOM 899 C C . ALA A 1 115 ? -9.219 -10.383 4.336 1 96.56 115 ALA A C 1
ATOM 901 O O . ALA A 1 115 ? -9.422 -9.586 5.254 1 96.56 115 ALA A O 1
ATOM 902 N N . ILE A 1 116 ? -9.977 -10.414 3.281 1 96.94 116 ILE A N 1
ATOM 903 C CA . ILE A 1 116 ? -11.102 -9.508 3.109 1 96.94 116 ILE A CA 1
ATOM 904 C C . ILE A 1 116 ? -12.148 -9.781 4.191 1 96.94 116 ILE A C 1
ATOM 906 O O . ILE A 1 116 ? -12.695 -8.844 4.777 1 96.94 116 ILE A O 1
ATOM 910 N N . GLU A 1 117 ? -12.445 -11.008 4.449 1 96.12 117 GLU A N 1
ATOM 911 C CA . GLU A 1 117 ? -13.383 -11.383 5.5 1 96.12 117 GLU A CA 1
ATOM 912 C C . GLU A 1 117 ? -12.93 -10.875 6.863 1 96.12 117 GLU A C 1
ATOM 914 O O . GLU A 1 117 ? -13.727 -10.352 7.637 1 96.12 117 GLU A O 1
ATOM 919 N N . ASP A 1 118 ? -11.703 -11.039 7.133 1 93.12 118 ASP A N 1
ATOM 920 C CA . ASP A 1 118 ? -11.172 -10.57 8.406 1 93.12 118 ASP A CA 1
ATOM 921 C C . ASP A 1 118 ? -11.281 -9.047 8.523 1 93.12 118 ASP A C 1
ATOM 923 O O . ASP A 1 118 ? -11.508 -8.523 9.617 1 93.12 118 ASP A O 1
ATOM 927 N N . LEU A 1 119 ? -11.039 -8.398 7.449 1 90.19 119 LEU A N 1
ATOM 928 C CA . LEU A 1 119 ? -11.188 -6.945 7.434 1 90.19 119 LEU A CA 1
ATOM 929 C C . LEU A 1 119 ? -12.609 -6.539 7.777 1 90.19 119 LEU A C 1
ATOM 931 O O . LEU A 1 119 ? -12.828 -5.598 8.547 1 90.19 119 LEU A O 1
ATOM 935 N N . ILE A 1 120 ? -13.516 -7.168 7.191 1 90.56 120 ILE A N 1
ATOM 936 C CA . ILE A 1 120 ? -14.922 -6.863 7.395 1 90.56 120 ILE A CA 1
ATOM 937 C C . ILE A 1 120 ? -15.32 -7.195 8.828 1 90.56 120 ILE A C 1
ATOM 939 O O . ILE A 1 120 ? -16.031 -6.418 9.484 1 90.56 120 ILE A O 1
ATOM 943 N N . GLU A 1 121 ? -14.93 -8.312 9.383 1 86.62 121 GLU A N 1
ATOM 944 C CA . GLU A 1 121 ? -15.234 -8.742 10.75 1 86.62 121 GLU A CA 1
ATOM 945 C C . GLU A 1 121 ? -14.586 -7.82 11.781 1 86.62 121 GLU A C 1
ATOM 947 O O . GLU A 1 121 ? -15.195 -7.492 12.797 1 86.62 121 GLU A O 1
ATOM 952 N N . GLY A 1 122 ? -13.305 -7.52 11.625 1 79.31 122 GLY A N 1
ATOM 953 C CA . GLY A 1 122 ? -12.602 -6.625 12.531 1 79.31 122 GLY A CA 1
ATOM 954 C C . GLY A 1 122 ? -13.211 -5.238 12.594 1 79.31 122 GLY A C 1
ATOM 955 O O . GLY A 1 122 ? -13.055 -4.523 13.586 1 79.31 122 GLY A O 1
ATOM 956 N N . SER A 1 123 ? -13.75 -4.809 11.531 1 67.44 123 SER A N 1
ATOM 957 C CA . SER A 1 123 ? -14.391 -3.496 11.5 1 67.44 123 SER A CA 1
ATOM 958 C C . SER A 1 123 ? -15.664 -3.49 12.336 1 67.44 123 SER A C 1
ATOM 960 O O . SER A 1 123 ? -16.094 -2.438 12.82 1 67.44 123 SER A O 1
ATOM 962 N N . THR A 1 124 ? -16.453 -4.551 12.562 1 58.31 124 THR A N 1
ATOM 963 C CA . THR A 1 124 ? -17.719 -4.652 13.297 1 58.31 124 THR A CA 1
ATOM 964 C C . THR A 1 124 ? -17.453 -4.742 14.797 1 58.31 124 THR A C 1
ATOM 966 O O . THR A 1 124 ? -18.297 -4.34 15.602 1 58.31 124 THR A O 1
ATOM 969 N N . THR A 1 125 ? -16.359 -5.254 15.203 1 50.78 125 THR A N 1
ATOM 970 C CA . THR A 1 125 ? -16.109 -5.453 16.625 1 50.78 125 THR A CA 1
ATOM 971 C C . THR A 1 125 ? -15.797 -4.129 17.312 1 50.78 125 THR A C 1
ATOM 973 O O . THR A 1 125 ? -15.797 -4.043 18.547 1 50.78 125 THR A O 1
ATOM 976 N N . SER A 1 126 ? -15.461 -3.008 16.578 1 45.88 126 SER A N 1
ATOM 977 C CA . SER A 1 126 ? -15.07 -1.877 17.422 1 45.88 126 SER A CA 1
ATOM 978 C C . SER A 1 126 ? -16.203 -1.478 18.375 1 45.88 126 SER A C 1
ATOM 980 O O . SER A 1 126 ? -15.945 -0.993 19.469 1 45.88 126 SER A O 1
ATOM 982 N N . SER A 1 127 ? -17.344 -1.014 17.859 1 40.62 127 SER A N 1
ATOM 983 C CA . SER A 1 127 ? -18.156 -0.144 18.703 1 40.62 127 SER A CA 1
ATOM 984 C C . SER A 1 127 ? -18.844 -0.934 19.812 1 40.62 127 SER A C 1
ATOM 986 O O . SER A 1 127 ? -20.031 -1.244 19.719 1 40.62 127 SER A O 1
ATOM 988 N N . SER A 1 128 ? -18.375 -2.053 20.234 1 40.69 128 SER A N 1
ATOM 989 C CA . SER A 1 128 ? -19.188 -2.51 21.359 1 40.69 128 SER A CA 1
ATOM 990 C C . SER A 1 128 ? -19.125 -1.527 22.516 1 40.69 128 SER A C 1
ATOM 992 O O . SER A 1 128 ? -18.109 -1.416 23.203 1 40.69 128 SER A O 1
ATOM 994 N N . THR A 1 129 ? -19.672 -0.335 22.344 1 37.16 129 THR A N 1
ATOM 995 C CA . THR A 1 129 ? -20.016 0.413 23.547 1 37.16 129 THR A CA 1
ATOM 996 C C . THR A 1 129 ? -20.688 -0.496 24.562 1 37.16 129 THR A C 1
ATOM 998 O O . THR A 1 129 ? -21.578 -1.279 24.219 1 37.16 129 THR A O 1
ATOM 1001 N N . LEU A 1 130 ? -19.891 -0.932 25.531 1 40.38 130 LEU A N 1
ATOM 1002 C CA . LEU A 1 130 ? -20.391 -1.511 26.766 1 40.38 130 LEU A CA 1
ATOM 1003 C C . LEU A 1 130 ? -21.609 -0.731 27.266 1 40.38 130 LEU A C 1
ATOM 1005 O O . LEU A 1 130 ? -21.469 0.39 27.766 1 40.38 130 LEU A O 1
ATOM 1009 N N . HIS A 1 131 ? -22.641 -0.508 26.469 1 34.19 131 HIS A N 1
ATOM 1010 C CA . HIS A 1 131 ? -23.812 -0.116 27.219 1 34.19 131 HIS A CA 1
ATOM 1011 C C . HIS A 1 131 ? -24.125 -1.121 28.328 1 34.19 131 HIS A C 1
ATOM 1013 O O . HIS A 1 131 ? -24.297 -2.312 28.062 1 34.19 131 HIS A O 1
ATOM 1019 N N . ASN A 1 132 ? -23.594 -0.823 29.516 1 33.66 132 ASN A N 1
ATOM 1020 C CA . ASN A 1 132 ? -23.906 -1.498 30.766 1 33.66 132 ASN A CA 1
ATOM 1021 C C . ASN A 1 132 ? -25.406 -1.617 30.984 1 33.66 132 ASN A C 1
ATOM 1023 O O . ASN A 1 132 ? -25.969 -0.923 31.828 1 33.66 132 ASN A O 1
ATOM 1027 N N . GLU A 1 133 ? -26.25 -1.621 30.016 1 33.06 133 GLU A N 1
ATOM 1028 C CA . GLU A 1 133 ? -27.625 -1.774 30.516 1 33.06 133 GLU A CA 1
ATOM 1029 C C . GLU A 1 133 ? -27.781 -3.086 31.266 1 33.06 133 GLU A C 1
ATOM 1031 O O . GLU A 1 133 ? -27.469 -4.156 30.75 1 33.06 133 GLU A O 1
ATOM 1036 N N . ALA A 1 134 ? -27.906 -3.023 32.656 1 29.28 134 ALA A N 1
ATOM 1037 C CA . ALA A 1 134 ? -28.25 -4.008 33.688 1 29.28 134 ALA A CA 1
ATOM 1038 C C . ALA A 1 134 ? -29.5 -4.805 33.281 1 29.28 134 ALA A C 1
ATOM 1040 O O . ALA A 1 134 ? -30.016 -5.598 34.062 1 29.28 134 ALA A O 1
ATOM 1041 N N . GLU A 1 135 ? -30.422 -4.25 32.312 1 32.44 135 GLU A N 1
ATOM 1042 C CA . GLU A 1 135 ? -31.75 -4.816 32.562 1 32.44 135 GLU A CA 1
ATOM 1043 C C . GLU A 1 135 ? -31.719 -6.34 32.5 1 32.44 135 GLU A C 1
ATOM 1045 O O . GLU A 1 135 ? -30.828 -6.926 31.875 1 32.44 135 GLU A O 1
ATOM 1050 N N . VAL A 1 136 ? -33.031 -7.004 32.938 1 33.91 136 VAL A N 1
ATOM 1051 C CA . VAL A 1 136 ? -33.781 -8.18 33.375 1 33.91 136 VAL A CA 1
ATOM 1052 C C . VAL A 1 136 ? -33.75 -9.242 32.281 1 33.91 136 VAL A C 1
ATOM 1054 O O . VAL A 1 136 ? -33.469 -8.938 31.109 1 33.91 136 VAL A O 1
ATOM 1057 N N . GLY A 1 137 ? -34.688 -10.344 32.406 1 26.08 137 GLY A N 1
ATOM 1058 C CA . GLY A 1 137 ? -34.781 -11.789 32.375 1 26.08 137 GLY A CA 1
ATOM 1059 C C . GLY A 1 137 ? -34.969 -12.336 30.969 1 26.08 137 GLY A C 1
ATOM 1060 O O . GLY A 1 137 ? -34.656 -13.492 30.703 1 26.08 137 GLY A O 1
ATOM 1061 N N . ASP A 1 138 ? -36.094 -11.852 30.203 1 31.91 138 ASP A N 1
ATOM 1062 C CA . ASP A 1 138 ? -36.75 -12.898 29.422 1 31.91 138 ASP A CA 1
ATOM 1063 C C . ASP A 1 138 ? -35.906 -13.305 28.219 1 31.91 138 ASP A C 1
ATOM 1065 O O . ASP A 1 138 ? -35.125 -12.5 27.688 1 31.91 138 ASP A O 1
ATOM 1069 N N . ASP A 1 139 ? -35.906 -14.672 27.922 1 31.61 139 ASP A N 1
ATOM 1070 C CA . ASP A 1 139 ? -35.156 -15.672 27.156 1 31.61 139 ASP A CA 1
ATOM 1071 C C . ASP A 1 139 ? -35.281 -15.414 25.656 1 31.61 139 ASP A C 1
ATOM 1073 O O . ASP A 1 139 ? -34.969 -16.281 24.828 1 31.61 139 ASP A O 1
ATOM 1077 N N . ASP A 1 140 ? -36.031 -14.359 25.156 1 33.09 140 ASP A N 1
ATOM 1078 C CA . ASP A 1 140 ? -36.344 -14.617 23.766 1 33.09 140 ASP A CA 1
ATOM 1079 C C . ASP A 1 140 ? -35.094 -14.688 22.906 1 33.09 140 ASP A C 1
ATOM 1081 O O . ASP A 1 140 ? -34.219 -13.828 23.016 1 33.09 140 ASP A O 1
ATOM 1085 N N . VAL A 1 141 ? -34.75 -15.961 22.531 1 33 141 VAL A N 1
ATOM 1086 C CA . VAL A 1 141 ? -33.719 -16.484 21.625 1 33 141 VAL A CA 1
ATOM 1087 C C . VAL A 1 141 ? -33.781 -15.758 20.281 1 33 141 VAL A C 1
ATOM 1089 O O . VAL A 1 141 ? -34.781 -15.891 19.547 1 33 141 VAL A O 1
ATOM 1092 N N . PHE A 1 142 ? -33.531 -14.414 20.234 1 28.14 142 PHE A N 1
ATOM 1093 C CA . PHE A 1 142 ? -33.562 -13.812 18.922 1 28.14 142 PHE A CA 1
ATOM 1094 C C . PHE A 1 142 ? -32.562 -14.508 18 1 28.14 142 PHE A C 1
ATOM 1096 O O . PHE A 1 142 ? -31.391 -14.68 18.344 1 28.14 142 PHE A O 1
ATOM 1103 N N . THR A 1 143 ? -33.094 -15.438 17.172 1 27.27 143 THR A N 1
ATOM 1104 C CA . THR A 1 143 ? -32.406 -16.094 16.062 1 27.27 143 THR A CA 1
ATOM 1105 C C . THR A 1 143 ? -31.734 -15.07 15.164 1 27.27 143 THR A C 1
ATOM 1107 O O . THR A 1 143 ? -32.375 -14.117 14.711 1 27.27 143 THR A O 1
ATOM 1110 N N . VAL A 1 144 ? -30.594 -14.672 15.492 1 30.25 144 VAL A N 1
ATOM 1111 C CA . VAL A 1 144 ? -29.734 -13.844 14.648 1 30.25 144 VAL A CA 1
ATOM 1112 C C . VAL A 1 144 ? -29.703 -14.414 13.234 1 30.25 144 VAL A C 1
ATOM 1114 O O . VAL A 1 144 ? -29.25 -15.547 13.016 1 30.25 144 VAL A O 1
ATOM 1117 N N . SER A 1 145 ? -30.766 -14.164 12.453 1 25.48 145 SER A N 1
ATOM 1118 C CA . SER A 1 145 ? -30.734 -14.5 11.031 1 25.48 145 SER A CA 1
ATOM 1119 C C . SER A 1 145 ? -29.453 -13.992 10.375 1 25.48 145 SER A C 1
ATOM 1121 O O . SER A 1 145 ? -29.016 -12.867 10.648 1 25.48 145 SER A O 1
ATOM 1123 N N . ALA A 1 146 ? -28.562 -14.898 10.062 1 25.97 146 ALA A N 1
ATOM 1124 C CA . ALA A 1 146 ? -27.359 -14.828 9.227 1 25.97 146 ALA A CA 1
ATOM 1125 C C . ALA A 1 146 ? -27.625 -14.008 7.965 1 25.97 146 ALA A C 1
ATOM 1127 O O . ALA A 1 146 ? -28.516 -14.344 7.172 1 25.97 146 ALA A O 1
ATOM 1128 N N . SER A 1 147 ? -27.594 -12.68 8.078 1 25.98 147 SER A N 1
ATOM 1129 C CA . SER A 1 147 ? -27.625 -11.852 6.875 1 25.98 147 SER A CA 1
ATOM 1130 C C . SER A 1 147 ? -26.812 -12.484 5.754 1 25.98 147 SER A C 1
ATOM 1132 O O . SER A 1 147 ? -25.766 -13.086 6.004 1 25.98 147 SER A O 1
ATOM 1134 N N . THR A 1 148 ? -27.438 -12.773 4.609 1 26.33 148 THR A N 1
ATOM 1135 C CA . THR A 1 148 ? -27.031 -13.211 3.281 1 26.33 148 THR A CA 1
ATOM 1136 C C . THR A 1 148 ? -25.781 -12.453 2.822 1 26.33 148 THR A C 1
ATOM 1138 O O . THR A 1 148 ? -25.797 -11.227 2.74 1 26.33 148 THR A O 1
ATOM 1141 N N . PHE A 1 149 ? -24.641 -12.945 3.113 1 26.88 149 PHE A N 1
ATOM 1142 C CA . PHE A 1 149 ? -23.422 -12.594 2.385 1 26.88 149 PHE A CA 1
ATOM 1143 C C . PHE A 1 149 ? -23.688 -12.555 0.884 1 26.88 149 PHE A C 1
ATOM 1145 O O . PHE A 1 149 ? -24.125 -13.555 0.301 1 26.88 149 PHE A O 1
ATOM 1152 N N . ARG A 1 150 ? -24.188 -11.43 0.32 1 24.52 150 ARG A N 1
ATOM 1153 C CA . ARG A 1 150 ? -24.281 -11.273 -1.129 1 24.52 150 ARG A CA 1
ATOM 1154 C C . ARG A 1 150 ? -23.062 -11.891 -1.818 1 24.52 150 ARG A C 1
ATOM 1156 O O . ARG A 1 150 ? -21.922 -11.672 -1.403 1 24.52 150 ARG A O 1
ATOM 1163 N N . SER A 1 151 ? -23.219 -13.039 -2.398 1 26.83 151 SER A N 1
ATOM 1164 C CA . SER A 1 151 ? -22.391 -13.727 -3.385 1 26.83 151 SER A CA 1
ATOM 1165 C C . SER A 1 151 ? -21.766 -12.734 -4.367 1 26.83 151 SER A C 1
ATOM 1167 O O . SER A 1 151 ? -22.469 -11.875 -4.91 1 26.83 151 SER A O 1
ATOM 1169 N N . PHE A 1 152 ? -20.609 -12.344 -4.094 1 31.08 152 PHE A N 1
ATOM 1170 C CA . PHE A 1 152 ? -19.797 -11.734 -5.145 1 31.08 152 PHE A CA 1
ATOM 1171 C C . PHE A 1 152 ? -19.953 -12.5 -6.453 1 31.08 152 PHE A C 1
ATOM 1173 O O . PHE A 1 152 ? -19.688 -13.703 -6.504 1 31.08 152 PHE A O 1
ATOM 1180 N N . SER A 1 153 ? -21.062 -12.289 -7.191 1 28 153 SER A N 1
ATOM 1181 C CA . SER A 1 153 ? -21.172 -12.836 -8.539 1 28 153 SER A CA 1
ATOM 1182 C C . SER A 1 153 ? -19.891 -12.648 -9.328 1 28 153 SER A C 1
ATOM 1184 O O . SER A 1 153 ? -19.469 -11.516 -9.594 1 28 153 SER A O 1
ATOM 1186 N N . PHE A 1 154 ? -19 -13.586 -9.164 1 28.12 154 PHE A N 1
ATOM 1187 C CA . PHE A 1 154 ? -17.953 -13.805 -10.164 1 28.12 154 PHE A CA 1
ATOM 1188 C C . PHE A 1 154 ? -18.562 -13.953 -11.547 1 28.12 154 PHE A C 1
ATOM 1190 O O . PHE A 1 154 ? -19.281 -14.922 -11.82 1 28.12 154 PHE A O 1
ATOM 1197 N N . GLN A 1 155 ? -19.016 -12.922 -12.25 1 24.47 155 GLN A N 1
ATOM 1198 C CA . GLN A 1 155 ? -19.484 -12.992 -13.633 1 24.47 155 GLN A CA 1
ATOM 1199 C C . GLN A 1 155 ? -18.469 -13.719 -14.516 1 24.47 155 GLN A C 1
ATOM 1201 O O . GLN A 1 155 ? -17.359 -13.219 -14.734 1 24.47 155 GLN A O 1
ATOM 1206 N N . GLY A 1 156 ? -18.359 -15.016 -14.547 1 26.08 156 GLY A N 1
ATOM 1207 C CA . GLY A 1 156 ? -17.797 -15.898 -15.555 1 26.08 156 GLY A CA 1
ATOM 1208 C C . GLY A 1 156 ? -18.312 -15.617 -16.953 1 26.08 156 GLY A C 1
ATOM 1209 O O . GLY A 1 156 ? -18.172 -16.438 -17.859 1 26.08 156 GLY A O 1
ATOM 1210 N N . ARG A 1 157 ? -18.875 -14.492 -17.422 1 21.98 157 ARG A N 1
ATOM 1211 C CA . ARG A 1 157 ? -19.484 -14.656 -18.734 1 21.98 157 ARG A CA 1
ATOM 1212 C C . ARG A 1 157 ? -18.438 -14.656 -19.844 1 21.98 157 ARG A C 1
ATOM 1214 O O . ARG A 1 157 ? -18.766 -14.641 -21.031 1 21.98 157 ARG A O 1
ATOM 1221 N N . ALA A 1 158 ? -17.156 -14.547 -19.922 1 23.28 158 ALA A N 1
ATOM 1222 C CA . ALA A 1 158 ? -16.672 -14.242 -21.266 1 23.28 158 ALA A CA 1
ATOM 1223 C C . ALA A 1 158 ? -16.891 -15.414 -22.203 1 23.28 158 ALA A C 1
ATOM 1225 O O . ALA A 1 158 ? -16.406 -16.516 -21.969 1 23.28 158 ALA A O 1
ATOM 1226 N N . GLU A 1 159 ? -17.812 -15.508 -23 1 21.05 159 GLU A N 1
ATOM 1227 C CA . GLU A 1 159 ? -18.078 -16.344 -24.156 1 21.05 159 GLU A CA 1
ATOM 1228 C C . GLU A 1 159 ? -16.938 -16.234 -25.172 1 21.05 159 GLU A C 1
ATOM 1230 O O . GLU A 1 159 ? -16.672 -17.188 -25.906 1 21.05 159 GLU A O 1
ATOM 1235 N N . ASP A 1 160 ? -16.5 -15.109 -25.641 1 22.61 160 ASP A N 1
ATOM 1236 C CA . ASP A 1 160 ? -16.297 -15.055 -27.078 1 22.61 160 ASP A CA 1
ATOM 1237 C C . ASP A 1 160 ? -15.062 -15.852 -27.484 1 22.61 160 ASP A C 1
ATOM 1239 O O . ASP A 1 160 ? -14.023 -15.781 -26.828 1 22.61 160 ASP A O 1
ATOM 1243 N N . GLY A 1 161 ? -15.047 -16.891 -28.422 1 18.81 161 GLY A N 1
ATOM 1244 C CA . GLY A 1 161 ? -14.328 -17.953 -29.109 1 18.81 161 GLY A CA 1
ATOM 1245 C C . GLY A 1 161 ? -13.125 -17.453 -29.891 1 18.81 161 GLY A C 1
ATOM 1246 O O . GLY A 1 161 ? -12.047 -18.047 -29.812 1 18.81 161 GLY A O 1
ATOM 1247 N N . GLU A 1 162 ? -13.203 -16.594 -30.922 1 21.38 162 GLU A N 1
ATOM 1248 C CA . GLU A 1 162 ? -12.625 -17.078 -32.188 1 21.38 162 GLU A CA 1
ATOM 1249 C C . GLU A 1 162 ? -11.102 -16.938 -32.188 1 21.38 162 GLU A C 1
ATOM 1251 O O . GLU A 1 162 ? -10.383 -17.906 -32.406 1 21.38 162 GLU A O 1
ATOM 1256 N N . LYS A 1 163 ? -10.586 -15.906 -33.125 1 21.22 163 LYS A N 1
ATOM 1257 C CA . LYS A 1 163 ? -9.719 -16.031 -34.281 1 21.22 163 LYS A CA 1
ATOM 1258 C C . LYS A 1 163 ? -8.25 -15.82 -33.906 1 21.22 163 LYS A C 1
ATOM 1260 O O . LYS A 1 163 ? -7.832 -14.695 -33.625 1 21.22 163 LYS A O 1
ATOM 1265 N N . CYS A 1 164 ? -7.562 -16.547 -33 1 20.31 164 CYS A N 1
ATOM 1266 C CA . CYS A 1 164 ? -6.16 -16.359 -32.656 1 20.31 164 CYS A CA 1
ATOM 1267 C C . CYS A 1 164 ? -5.266 -16.531 -33.875 1 20.31 164 CYS A C 1
ATOM 1269 O O . CYS A 1 164 ? -5.156 -17.641 -34.406 1 20.31 164 CYS A O 1
ATOM 1271 N N . HIS A 1 165 ? -5.27 -15.547 -34.844 1 19.16 165 HIS A N 1
ATOM 1272 C CA . HIS A 1 165 ? -4.383 -15.656 -36 1 19.16 165 HIS A CA 1
ATOM 1273 C C . HIS A 1 165 ? -2.928 -15.781 -35.562 1 19.16 165 HIS A C 1
ATOM 1275 O O . HIS A 1 165 ? -2.455 -15 -34.719 1 19.16 165 HIS A O 1
ATOM 1281 N N . ALA A 1 166 ? -2.365 -17 -35.531 1 19.66 166 ALA A N 1
ATOM 1282 C CA . ALA A 1 166 ? -1.046 -17.594 -35.344 1 19.66 166 ALA A CA 1
ATOM 1283 C C . ALA A 1 166 ? 0 -16.906 -36.188 1 19.66 166 ALA A C 1
ATOM 1285 O O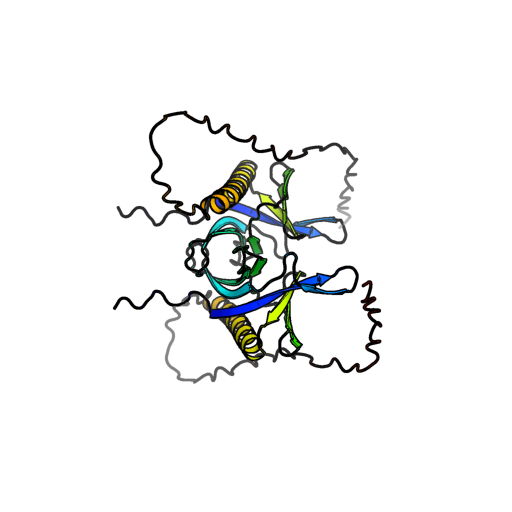 . ALA A 1 166 ? -0.132 -16.844 -37.438 1 19.66 166 ALA A O 1
ATOM 1286 N N . ALA A 1 167 ? 0.549 -15.727 -35.75 1 19.78 167 ALA A N 1
ATOM 1287 C CA . ALA A 1 167 ? 1.646 -15.094 -36.469 1 19.78 167 ALA A CA 1
ATOM 1288 C C . ALA A 1 167 ? 2.805 -16.062 -36.688 1 19.78 167 ALA A C 1
ATOM 1290 O O . ALA A 1 167 ? 3.092 -16.891 -35.812 1 19.78 167 ALA A O 1
ATOM 1291 N N . SER A 1 168 ? 3.207 -16.375 -37.969 1 19.2 168 SER A N 1
ATOM 1292 C CA . SER A 1 168 ? 4.176 -17.141 -38.75 1 19.2 168 SER A CA 1
ATOM 1293 C C . SER A 1 168 ? 5.605 -16.766 -38.375 1 19.2 168 SER A C 1
ATOM 1295 O O . SER A 1 168 ? 6.012 -15.609 -38.531 1 19.2 168 SER A O 1
ATOM 1297 N N . GLN A 1 169 ? 6.145 -17.203 -37.281 1 17.41 169 GLN A N 1
ATOM 1298 C CA . GLN A 1 169 ? 7.551 -16.984 -36.969 1 17.41 169 GLN A CA 1
ATOM 1299 C C . GLN A 1 169 ? 8.453 -17.641 -38.031 1 17.41 169 GLN A C 1
ATOM 1301 O O . GLN A 1 169 ? 8.375 -18.844 -38.25 1 17.41 169 GLN A O 1
ATOM 1306 N N . LYS A 1 170 ? 8.945 -16.844 -39.125 1 21.22 170 LYS A N 1
ATOM 1307 C CA . LYS A 1 170 ? 10.008 -17.188 -40.062 1 21.22 170 LYS A CA 1
ATOM 1308 C C . LYS A 1 170 ? 11.32 -17.453 -39.344 1 21.22 170 LYS A C 1
ATOM 1310 O O . LYS A 1 170 ? 11.852 -16.578 -38.656 1 21.22 170 LYS A O 1
ATOM 1315 N N . VAL A 1 171 ? 11.617 -18.562 -38.594 1 19.09 171 VAL A N 1
ATOM 1316 C CA . VAL A 1 171 ? 12.867 -19.031 -38 1 19.09 171 VAL A CA 1
ATOM 1317 C C . VAL A 1 171 ? 13.961 -19.109 -39.062 1 19.09 171 VAL A C 1
ATOM 1319 O O . VAL A 1 171 ? 13.867 -19.922 -39.969 1 19.09 171 VAL A O 1
ATOM 1322 N N . ALA A 1 172 ? 14.398 -17.938 -39.75 1 21.48 172 ALA A N 1
ATOM 1323 C CA . ALA A 1 172 ? 15.469 -18.141 -40.719 1 21.48 172 ALA A CA 1
ATOM 1324 C C . ALA A 1 172 ? 16.719 -18.703 -40.062 1 21.48 172 ALA A C 1
ATOM 1326 O O . ALA A 1 172 ? 17.281 -18.094 -39.156 1 21.48 172 ALA A O 1
ATOM 1327 N N . LEU A 1 173 ? 16.953 -20.125 -40 1 19.62 173 LEU A N 1
ATOM 1328 C CA . LEU A 1 173 ? 18.078 -20.984 -39.656 1 19.62 173 LEU A CA 1
ATOM 1329 C C . LEU A 1 173 ? 19.375 -20.438 -40.25 1 19.62 173 LEU A C 1
ATOM 1331 O O . LEU A 1 173 ? 20.375 -20.266 -39.531 1 19.62 173 LEU A O 1
ATOM 1335 N N . ARG A 1 174 ? 19.969 -20.766 -41.531 1 20.58 174 ARG A N 1
ATOM 1336 C CA . ARG A 1 174 ? 20.844 -21.922 -41.719 1 20.58 174 ARG A CA 1
ATOM 1337 C C . ARG A 1 174 ? 22.312 -21.516 -41.719 1 20.58 174 ARG A C 1
ATOM 1339 O O . ARG A 1 174 ? 23.203 -22.359 -41.625 1 20.58 174 ARG A O 1
ATOM 1346 N N . ALA A 1 175 ? 22.906 -20.188 -41.906 1 27.05 175 ALA A N 1
ATOM 1347 C CA . ALA A 1 175 ? 24.062 -20.359 -42.781 1 27.05 175 ALA A CA 1
ATOM 1348 C C . ALA A 1 175 ? 25.109 -21.266 -42.125 1 27.05 175 ALA A C 1
ATOM 1350 O O . ALA A 1 175 ? 25.359 -21.172 -40.906 1 27.05 175 ALA A O 1
ATOM 1351 N N . LYS A 1 176 ? 25.797 -22.391 -42.969 1 24.03 176 LYS A N 1
ATOM 1352 C CA . LYS A 1 176 ? 26.969 -23.25 -42.906 1 24.03 176 LYS A CA 1
ATOM 1353 C C . LYS A 1 176 ? 28.234 -22.438 -42.656 1 24.03 176 LYS A C 1
ATOM 1355 O O . LYS A 1 176 ? 28.406 -21.344 -43.188 1 24.03 176 LYS A O 1
ATOM 1360 N N . MET B 1 1 ? 12.164 1.024 35.062 1 22.06 1 MET B N 1
ATOM 1361 C CA . MET B 1 1 ? 11.234 1.779 34.219 1 22.06 1 MET B CA 1
ATOM 1362 C C . MET B 1 1 ? 11.312 1.321 32.781 1 22.06 1 MET B C 1
ATOM 1364 O O . MET B 1 1 ? 12.375 1.398 32.156 1 22.06 1 MET B O 1
ATOM 1368 N N . SER B 1 2 ? 10.773 0.166 32.375 1 29.34 2 SER B N 1
ATOM 1369 C CA . SER B 1 2 ? 10.828 -0.492 31.078 1 29.34 2 SER B CA 1
ATOM 1370 C C . SER B 1 2 ? 10.617 0.506 29.953 1 29.34 2 SER B C 1
ATOM 1372 O O . SER B 1 2 ? 9.758 1.384 30.047 1 29.34 2 SER B O 1
ATOM 1374 N N . THR B 1 3 ? 11.633 1.167 29.391 1 37.09 3 THR B N 1
ATOM 1375 C CA . THR B 1 3 ? 11.516 2.158 28.328 1 37.09 3 THR B CA 1
ATOM 1376 C C . THR B 1 3 ? 10.273 1.896 27.484 1 37.09 3 THR B C 1
ATOM 1378 O O . THR B 1 3 ? 10.047 0.766 27.047 1 37.09 3 THR B O 1
ATOM 1381 N N . PRO B 1 4 ? 9.062 2.535 27.703 1 37.34 4 PRO B N 1
ATOM 1382 C CA . PRO B 1 4 ? 7.84 2.344 26.922 1 37.34 4 PRO B CA 1
ATOM 1383 C C . PRO B 1 4 ? 8.117 1.965 25.469 1 37.34 4 PRO B C 1
ATOM 1385 O O . PRO B 1 4 ? 9.18 2.301 24.922 1 37.34 4 PRO B O 1
ATOM 1388 N N . GLU B 1 5 ? 7.918 0.818 24.938 1 40.78 5 GLU B N 1
ATOM 1389 C CA . GLU B 1 5 ? 7.902 0.385 23.531 1 40.78 5 GLU B CA 1
ATOM 1390 C C . GLU B 1 5 ? 7.664 1.562 22.594 1 40.78 5 GLU B C 1
ATOM 1392 O O . GLU B 1 5 ? 6.617 2.209 22.656 1 40.78 5 GLU B O 1
ATOM 1397 N N . GLY B 1 6 ? 8.523 2.719 22.375 1 43.44 6 GLY B N 1
ATOM 1398 C CA . GLY B 1 6 ? 8.672 3.906 21.547 1 43.44 6 GLY B CA 1
ATOM 1399 C C . GLY B 1 6 ? 7.797 3.891 20.312 1 43.44 6 GLY B C 1
ATOM 1400 O O . GLY B 1 6 ? 7.379 2.824 19.844 1 43.44 6 GLY B O 1
ATOM 1401 N N . ASP B 1 7 ? 7.121 5.09 19.953 1 54.53 7 ASP B N 1
ATOM 1402 C CA . ASP B 1 7 ? 6.117 5.422 18.953 1 54.53 7 ASP B CA 1
ATOM 1403 C C . ASP B 1 7 ? 6.547 4.938 17.562 1 54.53 7 ASP B C 1
ATOM 1405 O O . ASP B 1 7 ? 7.621 5.305 17.078 1 54.53 7 ASP B O 1
ATOM 1409 N N . SER B 1 8 ? 6.191 3.756 17.125 1 81.56 8 SER B N 1
ATOM 1410 C CA . SER B 1 8 ? 6.465 2.98 15.922 1 81.56 8 SER B CA 1
ATOM 1411 C C . SER B 1 8 ? 6.332 3.84 14.664 1 81.56 8 SER B C 1
ATOM 1413 O O . SER B 1 8 ? 6.711 3.414 13.57 1 81.56 8 SER B O 1
ATOM 1415 N N . TYR B 1 9 ? 6.02 5.152 15.031 1 90.75 9 TYR B N 1
ATOM 1416 C CA . TYR B 1 9 ? 5.984 6.059 13.891 1 90.75 9 TYR B CA 1
ATOM 1417 C C . TYR B 1 9 ? 7.227 6.945 13.859 1 90.75 9 TYR B C 1
ATOM 1419 O O . TYR B 1 9 ? 7.688 7.414 14.898 1 90.75 9 TYR B O 1
ATOM 1427 N N . ILE B 1 10 ? 7.797 7.203 12.766 1 94.88 10 ILE B N 1
ATOM 1428 C CA . ILE B 1 10 ? 8.859 8.18 12.531 1 94.88 10 ILE B CA 1
ATOM 1429 C C . ILE B 1 10 ? 8.328 9.586 12.773 1 94.88 10 ILE B C 1
ATOM 1431 O O . ILE B 1 10 ? 9.031 10.438 13.328 1 94.88 10 ILE B O 1
ATOM 1435 N N . VAL B 1 11 ? 7.145 9.898 12.328 1 97 11 VAL B N 1
ATOM 1436 C CA . VAL B 1 11 ? 6.445 11.164 12.492 1 97 11 VAL B CA 1
ATOM 1437 C C . VAL B 1 11 ? 4.938 10.922 12.5 1 97 11 VAL B C 1
ATOM 1439 O O . VAL B 1 11 ? 4.441 10.031 11.812 1 97 11 VAL B O 1
ATOM 1442 N N . ARG B 1 12 ? 4.234 11.703 13.281 1 96.56 12 ARG B N 1
ATOM 1443 C CA . ARG B 1 12 ? 2.773 11.688 13.32 1 96.56 12 ARG B CA 1
ATOM 1444 C C . ARG B 1 12 ? 2.223 13.094 13.531 1 96.56 12 ARG B C 1
ATOM 1446 O O . ARG B 1 12 ? 2.621 13.789 14.469 1 96.56 12 ARG B O 1
ATOM 1453 N N . VAL B 1 13 ? 1.342 13.539 12.625 1 98.31 13 VAL B N 1
ATOM 1454 C CA . VAL B 1 13 ? 0.807 14.898 12.633 1 98.31 13 VAL B CA 1
ATOM 1455 C C . VAL B 1 13 ? -0.682 14.867 12.297 1 98.31 13 VAL B C 1
ATOM 1457 O O . VAL B 1 13 ? -1.231 13.812 11.969 1 98.31 13 VAL B O 1
ATOM 1460 N N . LYS B 1 14 ? -1.298 16.047 12.445 1 98.25 14 LYS B N 1
ATOM 1461 C CA . LYS B 1 14 ? -2.689 16.188 12.023 1 98.25 14 LYS B CA 1
ATOM 1462 C C . LYS B 1 14 ? -2.789 16.906 10.68 1 98.25 14 LYS B C 1
ATOM 1464 O O . LYS B 1 14 ? -2.1 17.906 10.453 1 98.25 14 LYS B O 1
ATOM 1469 N N . ALA B 1 15 ? -3.619 16.359 9.82 1 98.88 15 ALA B N 1
ATOM 1470 C CA . ALA B 1 15 ? -3.805 16.938 8.492 1 98.88 15 ALA B CA 1
ATOM 1471 C C . ALA B 1 15 ? -5.148 16.531 7.895 1 98.88 15 ALA B C 1
ATOM 1473 O O . ALA B 1 15 ? -5.762 15.555 8.344 1 98.88 15 ALA B O 1
ATOM 1474 N N . VAL B 1 16 ? -5.641 17.344 7.012 1 98.88 16 VAL B N 1
ATOM 1475 C CA . VAL B 1 16 ? -6.754 16.953 6.148 1 98.88 16 VAL B CA 1
ATOM 1476 C C . VAL B 1 16 ? -6.223 16.234 4.906 1 98.88 16 VAL B C 1
ATOM 1478 O O . VAL B 1 16 ? -5.363 16.766 4.199 1 98.88 16 VAL B O 1
ATOM 1481 N N . VAL B 1 17 ? -6.707 15.039 4.727 1 98.81 17 VAL B N 1
ATOM 1482 C CA . VAL B 1 17 ? -6.309 14.281 3.541 1 98.81 17 VAL B CA 1
ATOM 1483 C C . VAL B 1 17 ? -7.016 14.844 2.309 1 98.81 17 VAL B C 1
ATOM 1485 O O . VAL B 1 17 ? -8.234 15.016 2.311 1 98.81 17 VAL B O 1
ATOM 1488 N N . MET B 1 18 ? -6.219 15.078 1.237 1 98.38 18 MET B N 1
ATOM 1489 C CA . MET B 1 18 ? -6.703 15.711 0.018 1 98.38 18 MET B CA 1
ATOM 1490 C C . MET B 1 18 ? -6.695 14.734 -1.15 1 98.38 18 MET B C 1
ATOM 1492 O O . MET B 1 18 ? -5.922 13.773 -1.156 1 98.38 18 MET B O 1
ATOM 1496 N N . THR B 1 19 ? -7.582 14.922 -2.041 1 96.44 19 THR B N 1
ATOM 1497 C CA . THR B 1 19 ? -7.625 14.133 -3.266 1 96.44 19 THR B CA 1
ATOM 1498 C C . THR B 1 19 ? -7.711 15.039 -4.492 1 96.44 19 THR B C 1
ATOM 1500 O O . THR B 1 19 ? -8.227 16.156 -4.41 1 96.44 19 THR B O 1
ATOM 1503 N N . ARG B 1 20 ? -7.168 14.508 -5.613 1 94.62 20 ARG B N 1
ATOM 1504 C CA . ARG B 1 20 ? -7.238 15.242 -6.871 1 94.62 20 ARG B CA 1
ATOM 1505 C C . ARG B 1 20 ? -8.656 15.227 -7.438 1 94.62 20 ARG B C 1
ATOM 1507 O O . ARG B 1 20 ? -9.32 14.188 -7.434 1 94.62 20 ARG B O 1
ATOM 1514 N N . ASP B 1 21 ? -9.109 16.359 -7.801 1 90.56 21 ASP B N 1
ATOM 1515 C CA . ASP B 1 21 ? -10.375 16.469 -8.516 1 90.56 21 ASP B CA 1
ATOM 1516 C C . ASP B 1 21 ? -10.188 16.25 -10.016 1 90.56 21 ASP B C 1
ATOM 1518 O O . ASP B 1 21 ? -9.547 17.062 -10.688 1 90.56 21 ASP B O 1
ATOM 1522 N N . ASP B 1 22 ? -10.781 15.266 -10.594 1 82.19 22 ASP B N 1
ATOM 1523 C CA . ASP B 1 22 ? -10.617 14.906 -11.992 1 82.19 22 ASP B CA 1
ATOM 1524 C C . ASP B 1 22 ? -11.133 16.016 -12.914 1 82.19 22 ASP B C 1
ATOM 1526 O O . ASP B 1 22 ? -10.602 16.203 -14.008 1 82.19 22 ASP B O 1
ATOM 1530 N N . SER B 1 23 ? -12.117 16.703 -12.531 1 89.25 23 SER B N 1
ATOM 1531 C CA . SER B 1 23 ? -12.758 17.719 -13.367 1 89.25 23 SER B CA 1
ATOM 1532 C C . SER B 1 23 ? -11.93 19 -13.422 1 89.25 23 SER B C 1
ATOM 1534 O O . SER B 1 23 ? -11.75 19.578 -14.492 1 89.25 23 SER B O 1
ATOM 1536 N N . SER B 1 24 ? -11.414 19.438 -12.312 1 88.38 24 SER B N 1
ATOM 1537 C CA . SER B 1 24 ? -10.703 20.703 -12.219 1 88.38 24 SER B CA 1
ATOM 1538 C C . SER B 1 24 ? -9.188 20.5 -12.258 1 88.38 24 SER B C 1
ATOM 1540 O O . SER B 1 24 ? -8.438 21.422 -12.555 1 88.38 24 SER B O 1
ATOM 1542 N N . GLY B 1 25 ? -8.789 19.359 -11.945 1 88.94 25 GLY B N 1
ATOM 1543 C CA . GLY B 1 25 ? -7.367 19.094 -11.773 1 88.94 25 GLY B CA 1
ATOM 1544 C C . GLY B 1 25 ? -6.812 19.625 -10.469 1 88.94 25 GLY B C 1
ATOM 1545 O O . GLY B 1 25 ? -5.613 19.531 -10.211 1 88.94 25 GLY B O 1
ATOM 1546 N N . GLY B 1 26 ? -7.629 20.203 -9.656 1 96.19 26 GLY B N 1
ATOM 1547 C CA . GLY B 1 26 ? -7.242 20.75 -8.359 1 96.19 26 GLY B CA 1
ATOM 1548 C C . GLY B 1 26 ? -7.32 19.719 -7.242 1 96.19 26 GLY B C 1
ATOM 1549 O O . GLY B 1 26 ? -7.324 18.516 -7.496 1 96.19 26 GLY B O 1
ATOM 1550 N N . TRP B 1 27 ? -7.164 20.203 -6.016 1 97.56 27 TRP B N 1
ATOM 1551 C CA . TRP B 1 27 ? -7.211 19.359 -4.832 1 97.56 27 TRP B CA 1
ATOM 1552 C C . TRP B 1 27 ? -8.43 19.672 -3.979 1 97.56 27 TRP B C 1
ATOM 1554 O O . TRP B 1 27 ? -8.789 20.844 -3.803 1 97.56 27 TRP B O 1
ATOM 1564 N N . LEU B 1 28 ? -9.102 18.672 -3.529 1 97.12 28 LEU B N 1
ATOM 1565 C CA . LEU B 1 28 ? -10.211 18.812 -2.598 1 97.12 28 LEU B CA 1
ATOM 1566 C C . LEU B 1 28 ? -10.062 17.844 -1.427 1 97.12 28 LEU B C 1
ATOM 1568 O O . LEU B 1 28 ? -9.438 16.797 -1.561 1 97.12 28 LEU B O 1
ATOM 1572 N N . PRO B 1 29 ? -10.609 18.312 -0.197 1 97.5 29 PRO B N 1
ATOM 1573 C CA . PRO B 1 29 ? -10.609 17.328 0.881 1 97.5 29 PRO B CA 1
ATOM 1574 C C . PRO B 1 29 ? -11.234 16 0.459 1 97.5 29 PRO B C 1
ATOM 1576 O O . PRO B 1 29 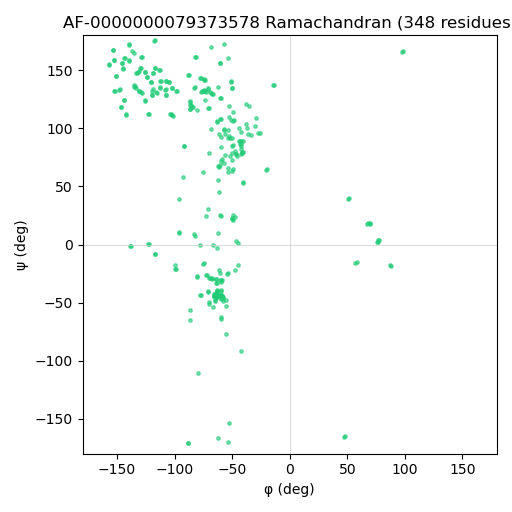? -12.219 15.977 -0.282 1 97.5 29 PRO B O 1
ATOM 1579 N N . GLN B 1 30 ? -10.617 14.875 0.916 1 96.62 30 GLN B N 1
ATOM 1580 C CA . GLN B 1 30 ? -11.164 13.555 0.61 1 96.62 30 GLN B CA 1
ATOM 1581 C C . GLN B 1 30 ? -12.578 13.406 1.161 1 96.62 30 GLN B C 1
ATOM 1583 O O . GLN B 1 30 ? -12.953 14.078 2.125 1 96.62 30 GLN B O 1
ATOM 1588 N N . GLU B 1 31 ? -13.312 12.5 0.531 1 91.25 31 GLU B N 1
ATOM 1589 C CA . GLU B 1 31 ? -14.703 12.297 0.929 1 91.25 31 GLU B CA 1
ATOM 1590 C C . GLU B 1 31 ? -14.82 12.109 2.438 1 91.25 31 GLU B C 1
ATOM 1592 O O . GLU B 1 31 ? -14.07 11.328 3.031 1 91.25 31 GLU B O 1
ATOM 1597 N N . GLY B 1 32 ? -15.812 12.812 3.02 1 92.75 32 GLY B N 1
ATOM 1598 C CA . GLY B 1 32 ? -16.016 12.781 4.457 1 92.75 32 GLY B CA 1
ATOM 1599 C C . GLY B 1 32 ? -15.203 13.828 5.199 1 92.75 32 GLY B C 1
ATOM 1600 O O . GLY B 1 32 ? -15.523 14.18 6.336 1 92.75 32 GLY B O 1
ATOM 1601 N N . GLY B 1 33 ? -14.211 14.336 4.602 1 93.44 33 GLY B N 1
ATOM 1602 C CA . GLY B 1 33 ? -13.398 15.398 5.176 1 93.44 33 GLY B CA 1
ATOM 1603 C C . GLY B 1 33 ? -12.969 15.117 6.605 1 93.44 33 GLY B C 1
ATOM 1604 O O . GLY B 1 33 ? -12.844 13.953 7.008 1 93.44 33 GLY B O 1
ATOM 1605 N N . GLY B 1 34 ? -12.516 16.234 7.188 1 96.19 34 GLY B N 1
ATOM 1606 C CA . GLY B 1 34 ? -12.141 16.125 8.586 1 96.19 34 GLY B CA 1
ATOM 1607 C C . GLY B 1 34 ? -10.648 15.93 8.797 1 96.19 34 GLY B C 1
ATOM 1608 O O . GLY B 1 34 ? -9.914 15.648 7.844 1 96.19 34 GLY B O 1
ATOM 1609 N N . LEU B 1 35 ? -10.383 16.156 10.055 1 98.38 35 LEU B N 1
ATOM 1610 C CA . LEU B 1 35 ? -8.984 16 10.438 1 98.38 35 LEU B CA 1
ATOM 1611 C C . LEU B 1 35 ? -8.617 14.523 10.578 1 98.38 35 LEU B C 1
ATOM 1613 O O . LEU B 1 35 ? -9.398 13.727 11.102 1 98.38 35 LEU B O 1
ATOM 1617 N N . SER B 1 36 ? -7.387 14.242 10.156 1 97.81 36 SER B N 1
ATOM 1618 C CA . SER B 1 36 ? -6.82 12.906 10.305 1 97.81 36 SER B CA 1
ATOM 1619 C C . SER B 1 36 ? -5.48 12.953 11.039 1 97.81 36 SER B C 1
ATOM 1621 O O . SER B 1 36 ? -4.781 13.969 10.992 1 97.81 36 SER B O 1
ATOM 1623 N N . ARG B 1 37 ? -5.234 11.852 11.781 1 96.44 37 ARG B N 1
ATOM 1624 C CA . ARG B 1 37 ? -3.867 11.609 12.227 1 96.44 37 ARG B CA 1
ATOM 1625 C C . ARG B 1 37 ? -3.074 10.844 11.172 1 96.44 37 ARG B C 1
ATOM 1627 O O . ARG B 1 37 ? -3.426 9.719 10.812 1 96.44 37 ARG B O 1
ATOM 1634 N N . VAL B 1 38 ? -2.033 11.539 10.68 1 97.12 38 VAL B N 1
ATOM 1635 C CA . VAL B 1 38 ? -1.244 10.969 9.594 1 97.12 38 VAL B CA 1
ATOM 1636 C C . VAL B 1 38 ? 0.209 10.812 10.031 1 97.12 38 VAL B C 1
ATOM 1638 O O . VAL B 1 38 ? 0.768 11.703 10.68 1 97.12 38 VAL B O 1
ATOM 1641 N N . GLY B 1 39 ? 0.853 9.672 9.633 1 96.44 39 GLY B N 1
ATOM 1642 C CA . GLY B 1 39 ? 2.236 9.438 10.016 1 96.44 39 GLY B CA 1
ATOM 1643 C C . GLY B 1 39 ? 2.98 8.539 9.047 1 96.44 39 GLY B C 1
ATOM 1644 O O . GLY B 1 39 ? 2.389 8.008 8.102 1 96.44 39 GLY B O 1
ATOM 1645 N N . VAL B 1 40 ? 4.262 8.539 9.227 1 96.94 40 VAL B N 1
ATOM 1646 C CA . VAL B 1 40 ? 5.164 7.613 8.555 1 96.94 40 VAL B CA 1
ATOM 1647 C C . VAL B 1 40 ? 5.672 6.566 9.547 1 96.94 40 VAL B C 1
ATOM 1649 O O . VAL B 1 40 ? 6.125 6.91 10.641 1 96.94 40 VAL B O 1
ATOM 1652 N N . CYS B 1 41 ? 5.523 5.312 9.148 1 92 41 CYS B N 1
ATOM 1653 C CA . CYS B 1 41 ? 5.973 4.277 10.07 1 92 41 CYS B CA 1
ATOM 1654 C C . CYS B 1 41 ? 6.672 3.145 9.328 1 92 41 CYS B C 1
ATOM 1656 O O . CYS B 1 41 ? 6.52 3.008 8.117 1 92 41 CYS B O 1
ATOM 1658 N N . LYS B 1 42 ? 7.465 2.445 10.102 1 87.56 42 LYS B N 1
ATOM 1659 C CA . LYS B 1 42 ? 8.148 1.266 9.586 1 87.56 42 LYS B CA 1
ATOM 1660 C C . LYS B 1 42 ? 7.242 0.04 9.625 1 87.56 42 LYS B C 1
ATOM 1662 O O . LYS B 1 42 ? 6.52 -0.17 10.602 1 87.56 42 LYS B O 1
ATOM 1667 N N . VAL B 1 43 ? 7.258 -0.685 8.523 1 83.56 43 VAL B N 1
ATOM 1668 C CA . VAL B 1 43 ? 6.535 -1.952 8.461 1 83.56 43 VAL B CA 1
ATOM 1669 C C . VAL B 1 43 ? 7.516 -3.092 8.188 1 83.56 43 VAL B C 1
ATOM 1671 O O . VAL B 1 43 ? 8.438 -2.947 7.383 1 83.56 43 VAL B O 1
ATOM 1674 N N . THR B 1 44 ? 7.352 -4.145 8.961 1 77.88 44 THR B N 1
ATOM 1675 C CA . THR B 1 44 ? 8.211 -5.309 8.766 1 77.88 44 THR B CA 1
ATOM 1676 C C . THR B 1 44 ? 7.418 -6.465 8.148 1 77.88 44 THR B C 1
ATOM 1678 O O . THR B 1 44 ? 6.27 -6.703 8.523 1 77.88 44 THR B O 1
ATOM 1681 N N . TYR B 1 45 ? 7.98 -7.07 7.129 1 73.25 45 TYR B N 1
ATOM 1682 C CA . TYR B 1 45 ? 7.367 -8.219 6.469 1 73.25 45 TYR B CA 1
ATOM 1683 C C . TYR B 1 45 ? 7.762 -9.516 7.16 1 73.25 45 TYR B C 1
ATOM 1685 O O . TYR B 1 45 ? 8.852 -9.625 7.719 1 73.25 45 TYR B O 1
ATOM 1693 N N . PRO B 1 46 ? 6.863 -10.508 7.195 1 73.06 46 PRO B N 1
ATOM 1694 C CA . PRO B 1 46 ? 7.16 -11.773 7.867 1 73.06 46 PRO B CA 1
ATOM 1695 C C . PRO B 1 46 ? 8.344 -12.508 7.242 1 73.06 46 PRO B C 1
ATOM 1697 O O . PRO B 1 46 ? 8.898 -13.43 7.855 1 73.06 46 PRO B O 1
ATOM 1700 N N . GLU B 1 47 ? 8.766 -12.289 5.969 1 62.72 47 GLU B N 1
ATOM 1701 C CA . GLU B 1 47 ? 9.695 -13.141 5.227 1 62.72 47 GLU B CA 1
ATOM 1702 C C . GLU B 1 47 ? 11.047 -13.234 5.926 1 62.72 47 GLU B C 1
ATOM 1704 O O . GLU B 1 47 ? 11.844 -14.125 5.641 1 62.72 47 GLU B O 1
ATOM 1709 N N . GLY B 1 48 ? 11.109 -13.039 7.246 1 57.03 48 GLY B N 1
ATOM 1710 C CA . GLY B 1 48 ? 12.258 -13.336 8.094 1 57.03 48 GLY B CA 1
ATOM 1711 C C . GLY B 1 48 ? 13.523 -12.625 7.648 1 57.03 48 GLY B C 1
ATOM 1712 O O . GLY B 1 48 ? 14.555 -12.703 8.32 1 57.03 48 GLY B O 1
ATOM 1713 N N . ASN B 1 49 ? 13.594 -12.102 6.449 1 61.09 49 ASN B N 1
ATOM 1714 C CA . ASN B 1 49 ? 14.898 -11.547 6.105 1 61.09 49 ASN B CA 1
ATOM 1715 C C . ASN B 1 49 ? 15.07 -10.133 6.652 1 61.09 49 ASN B C 1
ATOM 1717 O O . ASN B 1 49 ? 16.047 -9.453 6.34 1 61.09 49 ASN B O 1
ATOM 1721 N N . GLY B 1 50 ? 14.102 -9.734 7.484 1 64.44 50 GLY B N 1
ATOM 1722 C CA . GLY B 1 50 ? 14.258 -8.445 8.133 1 64.44 50 GLY B CA 1
ATOM 1723 C C . GLY B 1 50 ? 13.961 -7.273 7.207 1 64.44 50 GLY B C 1
ATOM 1724 O O . GLY B 1 50 ? 14.281 -6.129 7.527 1 64.44 50 GLY B O 1
ATOM 1725 N N . ARG B 1 51 ? 13.531 -7.551 6 1 73.19 51 ARG B N 1
ATOM 1726 C CA . ARG B 1 51 ? 13.234 -6.426 5.121 1 73.19 51 ARG B CA 1
ATOM 1727 C C . ARG B 1 51 ? 12.039 -5.629 5.629 1 73.19 51 ARG B C 1
ATOM 1729 O O . ARG B 1 51 ? 11.078 -6.207 6.137 1 73.19 51 ARG B O 1
ATOM 1736 N N . SER B 1 52 ? 12.375 -4.375 5.672 1 79.69 52 SER B N 1
ATOM 1737 C CA . SER B 1 52 ? 11.344 -3.469 6.16 1 79.69 52 SER B CA 1
ATOM 1738 C C . SER B 1 52 ? 10.953 -2.447 5.098 1 79.69 52 SER B C 1
ATOM 1740 O O . SER B 1 52 ? 11.703 -2.225 4.141 1 79.69 52 SER B O 1
ATOM 1742 N N . GLY B 1 53 ? 9.711 -2.08 5.148 1 86.38 53 GLY B N 1
ATOM 1743 C CA . GLY B 1 53 ? 9.242 -0.94 4.379 1 86.38 53 GLY B CA 1
ATOM 1744 C C . GLY B 1 53 ? 8.711 0.186 5.246 1 86.38 53 GLY B C 1
ATOM 1745 O O . GLY B 1 53 ? 8.797 0.124 6.477 1 86.38 53 GLY B O 1
ATOM 1746 N N . PHE B 1 54 ? 8.391 1.217 4.578 1 92.31 54 PHE B N 1
ATOM 1747 C CA . PHE B 1 54 ? 7.809 2.367 5.258 1 92.31 54 PHE B CA 1
ATOM 1748 C C . PHE B 1 54 ? 6.461 2.732 4.648 1 92.31 54 PHE B C 1
ATOM 1750 O O . PHE B 1 54 ? 6.277 2.635 3.436 1 92.31 54 PHE B O 1
ATOM 1757 N N . LEU B 1 55 ? 5.582 3.174 5.609 1 94 55 LEU B N 1
ATOM 1758 C CA . LEU B 1 55 ? 4.203 3.436 5.215 1 94 55 LEU B CA 1
ATOM 1759 C C . LEU B 1 55 ? 3.76 4.824 5.664 1 94 55 LEU B C 1
ATOM 1761 O O . LEU B 1 55 ? 4.043 5.234 6.793 1 94 55 LEU B O 1
ATOM 1765 N N . ILE B 1 56 ? 3.18 5.582 4.711 1 96.88 56 ILE B N 1
ATOM 1766 C CA . ILE B 1 56 ? 2.377 6.734 5.105 1 96.88 56 ILE B CA 1
ATOM 1767 C C . ILE B 1 56 ? 0.947 6.289 5.402 1 96.88 56 ILE B C 1
ATOM 1769 O O . ILE B 1 56 ? 0.273 5.727 4.535 1 96.88 56 ILE B O 1
ATOM 1773 N N . HIS B 1 57 ? 0.549 6.527 6.602 1 94.56 57 HIS B N 1
ATOM 1774 C CA . HIS B 1 57 ? -0.718 6.027 7.121 1 94.56 57 HIS B CA 1
ATOM 1775 C C . HIS B 1 57 ? -1.514 7.137 7.801 1 94.56 57 HIS B C 1
ATOM 1777 O O . HIS B 1 57 ? -0.958 7.926 8.57 1 94.56 57 HIS B O 1
ATOM 1783 N N . GLY B 1 58 ? -2.812 7.234 7.449 1 95.38 58 GLY B N 1
ATOM 1784 C CA . GLY B 1 58 ? -3.674 8.242 8.039 1 95.38 58 GLY B CA 1
ATOM 1785 C C . GLY B 1 58 ? -5.023 7.703 8.469 1 95.38 58 GLY B C 1
ATOM 1786 O O . GLY B 1 58 ? -5.664 6.953 7.727 1 95.38 58 GLY B O 1
ATOM 1787 N N . GLU B 1 59 ? -5.473 8.117 9.68 1 93.19 59 GLU B N 1
ATOM 1788 C CA . GLU B 1 59 ? -6.773 7.773 10.242 1 93.19 59 GLU B CA 1
ATOM 1789 C C . GLU B 1 59 ? -7.605 9.023 10.508 1 93.19 59 GLU B C 1
ATOM 1791 O O . GLU B 1 59 ? -7.148 9.945 11.188 1 93.19 59 GLU B O 1
ATOM 1796 N N . ARG B 1 60 ? -8.789 8.969 9.992 1 95.5 60 ARG B N 1
ATOM 1797 C CA . ARG B 1 60 ? -9.695 10.078 10.273 1 95.5 60 ARG B CA 1
ATOM 1798 C C . ARG B 1 60 ? -10.156 10.055 11.727 1 95.5 60 ARG B C 1
ATOM 1800 O O . ARG B 1 60 ? -10.57 9.008 12.227 1 95.5 60 ARG B O 1
ATOM 1807 N N . GLN B 1 61 ? -10.109 11.156 12.305 1 95 61 GLN B N 1
ATOM 1808 C CA . GLN B 1 61 ? -10.289 11.227 13.75 1 95 61 GLN B CA 1
ATOM 1809 C C . GLN B 1 61 ? -11.742 10.938 14.141 1 95 61 GLN B C 1
ATOM 1811 O O . GLN B 1 61 ? -12 10.266 15.141 1 95 61 GLN B O 1
ATOM 1816 N N . LYS B 1 62 ? -12.688 11.445 13.398 1 95.56 62 LYS B N 1
ATOM 1817 C CA . LYS B 1 62 ? -14.094 11.398 13.797 1 95.56 62 LYS B CA 1
ATOM 1818 C C . LYS B 1 62 ? -14.609 9.961 13.789 1 95.56 62 LYS B C 1
ATOM 1820 O O . LYS B 1 62 ? -15.5 9.617 14.57 1 95.56 62 LYS B O 1
ATOM 1825 N N . ASP B 1 63 ? -14.094 9.07 12.977 1 91.31 63 ASP B N 1
ATOM 1826 C CA . ASP B 1 63 ? -14.656 7.73 12.844 1 91.31 63 ASP B CA 1
ATOM 1827 C C . ASP B 1 63 ? -13.555 6.676 12.758 1 91.31 63 ASP B C 1
ATOM 1829 O O . ASP B 1 63 ? -13.836 5.492 12.547 1 91.31 63 ASP B O 1
ATOM 1833 N N . LYS B 1 64 ? -12.32 6.996 12.773 1 88.31 64 LYS B N 1
ATOM 1834 C CA . LYS B 1 64 ? -11.148 6.121 12.82 1 88.31 64 LYS B CA 1
ATOM 1835 C C . LYS B 1 64 ? -10.969 5.363 11.508 1 88.31 64 LYS B C 1
ATOM 1837 O O . LYS B 1 64 ? -10.258 4.363 11.453 1 88.31 64 LYS B O 1
ATOM 1842 N N . LEU B 1 65 ? -11.68 5.961 10.469 1 88.44 65 LEU B N 1
ATOM 1843 C CA . LEU B 1 65 ? -11.516 5.348 9.156 1 88.44 65 LEU B CA 1
ATOM 1844 C C . LEU B 1 65 ? -10.109 5.582 8.625 1 88.44 65 LEU B C 1
ATOM 1846 O O . LEU B 1 65 ? -9.586 6.695 8.695 1 88.44 65 LEU B O 1
ATOM 1850 N N . VAL B 1 66 ? -9.484 4.41 8.148 1 90.88 66 VAL B N 1
ATOM 1851 C CA . VAL B 1 66 ? -8.203 4.566 7.461 1 90.88 66 VAL B CA 1
ATOM 1852 C C . VAL B 1 66 ? -8.43 5.227 6.102 1 90.88 66 VAL B C 1
ATOM 1854 O O . VAL B 1 66 ? -9.109 4.668 5.238 1 90.88 66 VAL B O 1
ATOM 1857 N N . VAL B 1 67 ? -7.859 6.418 5.906 1 94.12 67 VAL B N 1
ATOM 1858 C CA . VAL B 1 67 ? -8.188 7.211 4.727 1 94.12 67 VAL B CA 1
ATOM 1859 C C . VAL B 1 67 ? -6.938 7.395 3.865 1 94.12 67 VAL B C 1
ATOM 1861 O O . VAL B 1 67 ? -7.008 7.945 2.766 1 94.12 67 VAL B O 1
ATOM 1864 N N . LEU B 1 68 ? -5.801 7 4.348 1 94.94 68 LEU B N 1
ATOM 1865 C CA . LEU B 1 68 ? -4.543 7.117 3.619 1 94.94 68 LEU B CA 1
ATOM 1866 C C . LEU B 1 68 ? -3.617 5.949 3.945 1 94.94 68 LEU B C 1
ATOM 1868 O O . LEU B 1 68 ? -3.33 5.684 5.117 1 94.94 68 LEU B O 1
ATOM 1872 N N . GLU B 1 69 ? -3.289 5.188 2.992 1 93 69 GLU B N 1
ATOM 1873 C CA . GLU B 1 69 ? -2.318 4.098 3.064 1 93 69 GLU B CA 1
ATOM 1874 C C . GLU B 1 69 ? -1.494 4.008 1.783 1 93 69 GLU B C 1
ATOM 1876 O O . GLU B 1 69 ? -2.018 3.65 0.726 1 93 69 GLU B O 1
ATOM 1881 N N . CYS B 1 70 ? -0.252 4.32 1.996 1 93.06 70 CYS B N 1
ATOM 1882 C CA . CYS B 1 70 ? 0.639 4.352 0.841 1 93.06 70 CYS B CA 1
ATOM 1883 C C . CYS B 1 70 ? 2.078 4.07 1.256 1 93.06 70 CYS B C 1
ATOM 1885 O O . CYS B 1 70 ? 2.613 4.73 2.146 1 93.06 70 CYS B O 1
ATOM 1887 N N . PHE B 1 71 ? 2.738 3.154 0.506 1 93 71 PHE B N 1
ATOM 1888 C CA . PHE B 1 71 ? 4.129 2.848 0.813 1 93 71 PHE B CA 1
ATOM 1889 C C . PHE B 1 71 ? 5.047 3.975 0.35 1 93 71 PHE B C 1
ATOM 1891 O O . PHE B 1 71 ? 4.844 4.547 -0.724 1 93 71 PHE B O 1
ATOM 1898 N N . VAL B 1 72 ? 6.023 4.215 1.168 1 96.38 72 VAL B N 1
ATOM 1899 C CA . VAL B 1 72 ? 7.125 5.086 0.767 1 96.38 72 VAL B CA 1
ATOM 1900 C C . VAL B 1 72 ? 8.062 4.332 -0.172 1 96.38 72 VAL B C 1
ATOM 1902 O O . VAL B 1 72 ? 8.438 3.186 0.098 1 96.38 72 VAL B O 1
ATOM 1905 N N . LYS B 1 73 ? 8.398 4.98 -1.263 1 93.75 73 LYS B N 1
ATOM 1906 C CA . LYS B 1 73 ? 9.328 4.391 -2.223 1 93.75 73 LYS B CA 1
ATOM 1907 C C . LYS B 1 73 ? 10.453 5.359 -2.566 1 93.75 73 LYS B C 1
ATOM 1909 O O . LYS B 1 73 ? 10.312 6.57 -2.385 1 93.75 73 LYS B O 1
ATOM 1914 N N . LYS B 1 74 ? 11.477 4.762 -3.09 1 94.06 74 LYS B N 1
ATOM 1915 C CA . LYS B 1 74 ? 12.672 5.551 -3.395 1 94.06 74 LYS B CA 1
ATOM 1916 C C . LYS B 1 74 ? 12.375 6.598 -4.465 1 94.06 74 LYS B C 1
ATOM 1918 O O . LYS B 1 74 ? 12.961 7.684 -4.457 1 94.06 74 LYS B O 1
ATOM 1923 N N . ASP B 1 75 ? 11.414 6.277 -5.352 1 93.56 75 ASP B N 1
ATOM 1924 C CA . ASP B 1 75 ? 11.133 7.16 -6.477 1 93.56 75 ASP B CA 1
ATOM 1925 C C . ASP B 1 75 ? 9.969 8.094 -6.168 1 93.56 75 ASP B C 1
ATOM 1927 O O . ASP B 1 75 ? 9.445 8.758 -7.062 1 93.56 75 ASP B O 1
ATOM 1931 N N . LEU B 1 76 ? 9.578 8.086 -4.891 1 96.94 76 LEU B N 1
ATOM 1932 C CA . LEU B 1 76 ? 8.516 8.992 -4.469 1 96.94 76 LEU B CA 1
ATOM 1933 C C . LEU B 1 76 ? 8.906 10.445 -4.719 1 96.94 76 LEU B C 1
ATOM 1935 O O . LEU B 1 76 ? 9.992 10.875 -4.324 1 96.94 76 LEU B O 1
ATOM 1939 N N . VAL B 1 77 ? 8.023 11.219 -5.461 1 98.44 77 VAL B N 1
ATOM 1940 C CA . VAL B 1 77 ? 8.258 12.625 -5.742 1 98.44 77 VAL B CA 1
ATOM 1941 C C . VAL B 1 77 ? 7.414 13.492 -4.809 1 98.44 77 VAL B C 1
ATOM 1943 O O . VAL B 1 77 ? 6.188 13.539 -4.941 1 98.44 77 VAL B O 1
ATOM 1946 N N . TYR B 1 78 ? 8.086 14.125 -3.941 1 98.75 78 TYR B N 1
ATOM 1947 C CA . TYR B 1 78 ? 7.453 14.938 -2.908 1 98.75 78 TYR B CA 1
ATOM 1948 C C . TYR B 1 78 ? 7.449 16.406 -3.303 1 98.75 78 TYR B C 1
ATOM 1950 O O . TYR B 1 78 ? 8.484 16.969 -3.666 1 98.75 78 TYR B O 1
ATOM 1958 N N . THR B 1 79 ? 6.266 17.156 -3.191 1 98.75 79 THR B N 1
ATOM 1959 C CA . THR B 1 79 ? 6.129 18.562 -3.562 1 98.75 79 THR B CA 1
ATOM 1960 C C . THR B 1 79 ? 5.574 19.375 -2.396 1 98.75 79 THR B C 1
ATOM 1962 O O . THR B 1 79 ? 4.5 19.078 -1.876 1 98.75 79 THR B O 1
ATOM 1965 N N . LYS B 1 80 ? 6.301 20.391 -2.01 1 98.75 80 LYS B N 1
ATOM 1966 C CA . LYS B 1 80 ? 5.84 21.344 -1.009 1 98.75 80 LYS B CA 1
ATOM 1967 C C . LYS B 1 80 ? 5.129 22.531 -1.665 1 98.75 80 LYS B C 1
ATOM 1969 O O . LYS B 1 80 ? 5.715 23.609 -1.822 1 98.75 80 LYS B O 1
ATOM 1974 N N . ALA B 1 81 ? 3.846 22.438 -1.976 1 98.5 81 ALA B N 1
ATOM 1975 C CA . ALA B 1 81 ? 3.096 23.406 -2.771 1 98.5 81 ALA B CA 1
ATOM 1976 C C . ALA B 1 81 ? 2.9 24.719 -2.006 1 98.5 81 ALA B C 1
ATOM 1978 O O . ALA B 1 81 ? 3.035 25.797 -2.574 1 98.5 81 ALA B O 1
ATOM 1979 N N . ASN B 1 82 ? 2.406 24.703 -0.745 1 98.31 82 ASN B N 1
ATOM 1980 C CA . ASN B 1 82 ? 2.227 25.797 0.19 1 98.31 82 ASN B CA 1
ATOM 1981 C C . ASN B 1 82 ? 2.707 25.438 1.591 1 98.31 82 ASN B C 1
ATOM 1983 O O . ASN B 1 82 ? 2.979 24.266 1.873 1 98.31 82 ASN B O 1
ATOM 1987 N N . PRO B 1 83 ? 2.875 26.406 2.404 1 98.62 83 PRO B N 1
ATOM 1988 C CA . PRO B 1 83 ? 3.43 26.125 3.73 1 98.62 83 PRO B CA 1
ATOM 1989 C C . PRO B 1 83 ? 2.66 25.047 4.48 1 98.62 83 PRO B C 1
ATOM 1991 O O . PRO B 1 83 ? 3.219 24.375 5.348 1 98.62 83 PRO B O 1
ATOM 1994 N N . THR B 1 84 ? 1.383 24.828 4.164 1 98.88 84 THR B N 1
ATOM 1995 C CA . THR B 1 84 ? 0.617 23.844 4.906 1 98.88 84 THR B CA 1
ATOM 1996 C C . THR B 1 84 ? 0.047 22.781 3.969 1 98.88 84 THR B C 1
ATOM 1998 O O . THR B 1 84 ? -0.708 21.906 4.398 1 98.88 84 THR B O 1
ATOM 2001 N N . PHE B 1 85 ? 0.301 22.875 2.723 1 98.88 85 PHE B N 1
ATOM 2002 C CA . PHE B 1 85 ? -0.205 21.891 1.775 1 98.88 85 PHE B CA 1
ATOM 2003 C C . PHE B 1 85 ? 0.938 21.266 0.992 1 98.88 85 PHE B C 1
ATOM 2005 O O . PHE B 1 85 ? 1.615 21.938 0.215 1 98.88 85 PHE B O 1
ATOM 2012 N N . HIS B 1 86 ? 1.184 19.969 1.229 1 98.94 86 HIS B N 1
ATOM 2013 C CA . HIS B 1 86 ? 2.141 19.156 0.475 1 98.94 86 HIS B CA 1
ATOM 2014 C C . HIS B 1 86 ? 1.445 18.016 -0.262 1 98.94 86 HIS B C 1
ATOM 2016 O O . HIS B 1 86 ? 0.375 17.578 0.151 1 98.94 86 HIS B O 1
ATOM 2022 N N . HIS B 1 87 ? 1.982 17.578 -1.334 1 98.75 87 HIS B N 1
ATOM 2023 C CA . HIS B 1 87 ? 1.493 16.406 -2.049 1 98.75 87 HIS B CA 1
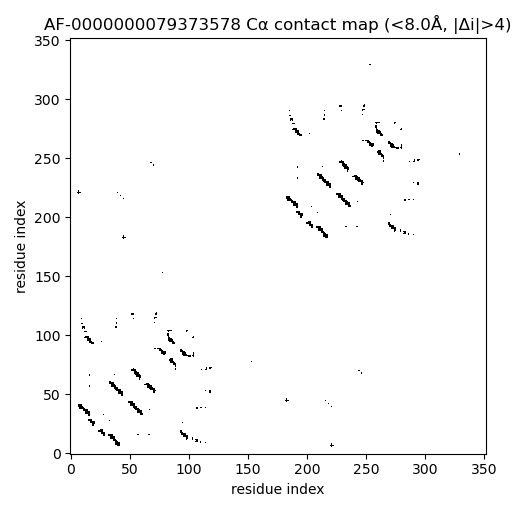ATOM 2024 C C . HIS B 1 87 ? 2.646 15.602 -2.643 1 98.75 87 HIS B C 1
ATOM 2026 O O . HIS B 1 87 ? 3.789 16.062 -2.658 1 98.75 87 HIS B O 1
ATOM 2032 N N . TRP B 1 88 ? 2.398 14.312 -2.965 1 98.56 88 TRP B N 1
ATOM 2033 C CA . TRP B 1 88 ? 3.436 13.484 -3.568 1 98.56 88 TRP B CA 1
ATOM 2034 C C . TRP B 1 88 ? 2.836 12.5 -4.57 1 98.56 88 TRP B C 1
ATOM 2036 O O . TRP B 1 88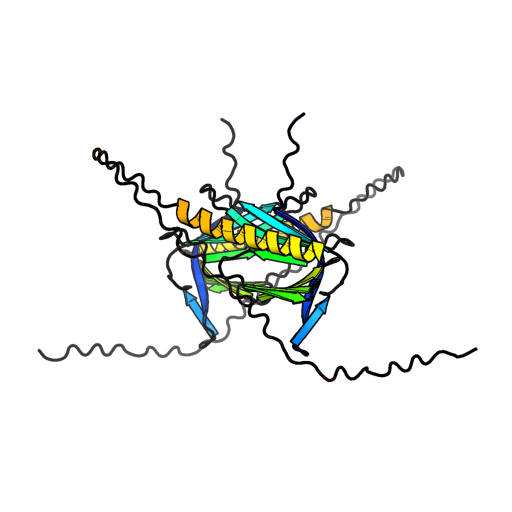 ? 1.616 12.32 -4.621 1 98.56 88 TRP B O 1
ATOM 2046 N N . LYS B 1 89 ? 3.693 12.117 -5.438 1 97.12 89 LYS B N 1
ATOM 2047 C CA . LYS B 1 89 ? 3.357 11.109 -6.434 1 97.12 89 LYS B CA 1
ATOM 2048 C C . LYS B 1 89 ? 4.195 9.852 -6.242 1 97.12 89 LYS B C 1
ATOM 2050 O O . LYS B 1 89 ? 5.402 9.93 -5.996 1 97.12 89 LYS B O 1
ATOM 2055 N N . VAL B 1 90 ? 3.523 8.68 -6.219 1 94.5 90 VAL B N 1
ATOM 2056 C CA . VAL B 1 90 ? 4.199 7.391 -6.164 1 94.5 90 VAL B CA 1
ATOM 2057 C C . VAL B 1 90 ? 3.377 6.348 -6.918 1 94.5 90 VAL B C 1
ATOM 2059 O O . VAL B 1 90 ? 2.156 6.277 -6.762 1 94.5 90 VAL B O 1
ATOM 2062 N N . ASP B 1 91 ? 3.877 5.523 -7.75 1 86.88 91 ASP B N 1
ATOM 2063 C CA . ASP B 1 91 ? 3.197 4.531 -8.578 1 86.88 91 ASP B CA 1
ATOM 2064 C C . ASP B 1 91 ? 2.039 5.16 -9.352 1 86.88 91 ASP B C 1
ATOM 2066 O O . ASP B 1 91 ? 0.93 4.621 -9.359 1 86.88 91 ASP B O 1
ATOM 2070 N N . ASN B 1 92 ? 2.24 6.375 -9.844 1 86.75 92 ASN B N 1
ATOM 2071 C CA . ASN B 1 92 ? 1.31 7.117 -10.688 1 86.75 92 ASN B CA 1
ATOM 2072 C C . ASN B 1 92 ? 0.052 7.512 -9.914 1 86.75 92 ASN B C 1
ATOM 2074 O O . ASN B 1 92 ? -0.989 7.785 -10.516 1 86.75 92 ASN B O 1
ATOM 2078 N N . ARG B 1 93 ? 0.12 7.488 -8.609 1 91.25 93 ARG B N 1
ATOM 2079 C CA . ARG B 1 93 ? -0.948 7.984 -7.75 1 91.25 93 ARG B CA 1
ATOM 2080 C C . ARG B 1 93 ? -0.504 9.227 -6.988 1 91.25 93 ARG B C 1
ATOM 2082 O O . ARG B 1 93 ? 0.644 9.32 -6.551 1 91.25 93 ARG B O 1
ATOM 2089 N N . LYS B 1 94 ? -1.407 10.086 -6.906 1 96.06 94 LYS B N 1
ATOM 2090 C CA . LYS B 1 94 ? -1.12 11.336 -6.207 1 96.06 94 LYS B CA 1
ATOM 2091 C C . LYS B 1 94 ? -1.828 11.383 -4.855 1 96.06 94 LYS B C 1
ATOM 2093 O O . LYS B 1 94 ? -2.98 10.953 -4.738 1 96.06 94 LYS B O 1
ATOM 2098 N N . PHE B 1 95 ? -1.152 11.906 -3.836 1 97.56 95 PHE B N 1
ATOM 2099 C CA . PHE B 1 95 ? -1.671 12.078 -2.484 1 97.56 95 PHE B CA 1
ATOM 2100 C C . PHE B 1 95 ? -1.365 13.477 -1.964 1 97.56 95 PHE B C 1
ATOM 2102 O O . PHE B 1 95 ? -0.341 14.07 -2.316 1 97.56 95 PHE B O 1
ATOM 2109 N N . GLY B 1 96 ? -2.256 13.992 -1.155 1 98.75 96 GLY B N 1
ATOM 2110 C CA . GLY B 1 96 ? -2.025 15.328 -0.619 1 98.75 96 GLY B CA 1
ATOM 2111 C C . GLY B 1 96 ? -2.537 15.492 0.799 1 98.75 96 GLY B C 1
ATOM 2112 O O . GLY B 1 96 ? -3.492 14.828 1.204 1 98.75 96 GLY B O 1
ATOM 2113 N N . LEU B 1 97 ? -1.862 16.375 1.447 1 98.88 97 LEU B N 1
ATOM 2114 C CA . LEU B 1 97 ? -2.223 16.703 2.824 1 98.88 97 LEU B CA 1
ATOM 2115 C C . LEU B 1 97 ? -2.229 18.203 3.045 1 98.88 97 LEU B C 1
ATOM 2117 O O . LEU B 1 97 ? -1.313 18.906 2.605 1 98.88 97 LEU B O 1
ATOM 2121 N N . THR B 1 98 ? -3.262 18.672 3.719 1 98.88 98 THR B N 1
ATOM 2122 C CA . THR B 1 98 ? -3.25 20 4.316 1 98.88 98 THR B CA 1
ATOM 2123 C C . THR B 1 98 ? -3.045 19.922 5.828 1 98.88 98 THR B C 1
ATOM 2125 O O . THR B 1 98 ? -3.943 19.484 6.555 1 98.88 98 THR B O 1
ATOM 2128 N N . PHE B 1 99 ? -1.936 20.391 6.184 1 98.88 99 PHE B N 1
ATOM 2129 C CA . PHE B 1 99 ? -1.525 20.266 7.578 1 98.88 99 PHE B CA 1
ATOM 2130 C C . PHE B 1 99 ? -2.156 21.375 8.422 1 98.88 99 PHE B C 1
ATOM 2132 O O . PHE B 1 99 ? -2.57 22.406 7.898 1 98.88 99 PHE B O 1
ATOM 2139 N N . GLN B 1 100 ? -2.184 21.141 9.75 1 98.62 100 GLN B N 1
ATOM 2140 C CA . GLN B 1 100 ? -2.758 22.109 10.664 1 98.62 100 GLN B CA 1
ATOM 2141 C C . GLN B 1 100 ? -1.852 23.328 10.805 1 98.62 100 GLN B C 1
ATOM 2143 O O . GLN B 1 100 ? -2.314 24.422 11.156 1 98.62 100 GLN B O 1
ATOM 2148 N N . SER B 1 101 ? -0.531 23.156 10.578 1 98.69 101 SER B N 1
ATOM 2149 C CA . SER B 1 101 ? 0.442 24.234 10.695 1 98.69 101 SER B CA 1
ATOM 2150 C C . SER B 1 101 ? 1.647 24 9.797 1 98.69 101 SER B C 1
ATOM 2152 O O . SER B 1 101 ? 1.911 22.859 9.383 1 98.69 101 SER B O 1
ATOM 2154 N N . PRO B 1 102 ? 2.357 25.109 9.508 1 98.75 102 PRO B N 1
ATOM 2155 C CA . PRO B 1 102 ? 3.607 24.922 8.773 1 98.75 102 PRO B CA 1
ATOM 2156 C C . PRO B 1 102 ? 4.602 24.031 9.516 1 98.75 102 PRO B C 1
ATOM 2158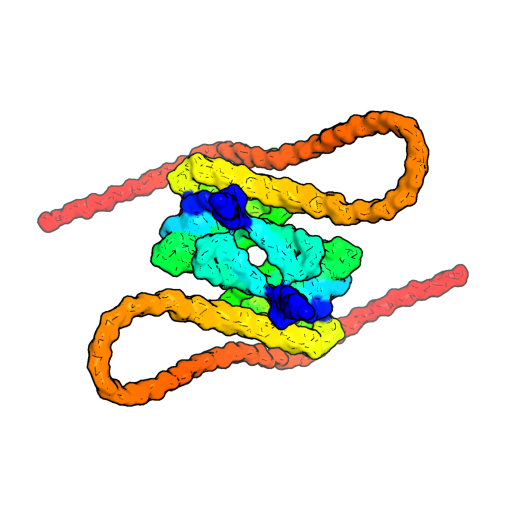 O O . PRO B 1 102 ? 5.391 23.312 8.891 1 98.75 102 PRO B O 1
ATOM 2161 N N . ALA B 1 103 ? 4.562 24.062 10.797 1 98.69 103 ALA B N 1
ATOM 2162 C CA . ALA B 1 103 ? 5.453 23.234 11.586 1 98.69 103 ALA B CA 1
ATOM 2163 C C . ALA B 1 103 ? 5.145 21.75 11.375 1 98.69 103 ALA B C 1
ATOM 2165 O O . ALA B 1 103 ? 6.055 20.938 11.211 1 98.69 103 ALA B O 1
ATOM 2166 N N . ASP B 1 104 ? 3.887 21.453 11.352 1 98.69 104 ASP B N 1
ATOM 2167 C CA . ASP B 1 104 ? 3.473 20.078 11.07 1 98.69 104 ASP B CA 1
ATOM 2168 C C . ASP B 1 104 ? 3.895 19.641 9.672 1 98.69 104 ASP B C 1
ATOM 2170 O O . ASP B 1 104 ? 4.344 18.516 9.469 1 98.69 104 ASP B O 1
ATOM 2174 N N . ALA B 1 105 ? 3.76 20.562 8.781 1 98.88 105 ALA B N 1
ATOM 2175 C CA . ALA B 1 105 ? 4.148 20.266 7.406 1 98.88 105 ALA B CA 1
ATOM 2176 C C . ALA B 1 105 ? 5.641 19.953 7.309 1 98.88 105 ALA B C 1
ATOM 2178 O O . ALA B 1 105 ? 6.035 19 6.648 1 98.88 105 ALA B O 1
ATOM 2179 N N . ARG B 1 106 ? 6.453 20.688 7.926 1 98.81 106 ARG B N 1
ATOM 2180 C CA . ARG B 1 106 ? 7.898 20.5 7.918 1 98.81 106 ARG B CA 1
ATOM 2181 C C . ARG B 1 106 ? 8.273 19.188 8.594 1 98.81 106 ARG B C 1
ATOM 2183 O O . ARG B 1 106 ? 9.148 18.453 8.109 1 98.81 106 ARG B O 1
ATOM 2190 N N . ALA B 1 107 ? 7.617 18.953 9.727 1 98.81 107 ALA B N 1
ATOM 2191 C CA . ALA B 1 107 ? 7.898 17.719 10.438 1 98.81 107 ALA B CA 1
ATOM 2192 C C . ALA B 1 107 ? 7.582 16.5 9.562 1 98.81 107 ALA B C 1
ATOM 2194 O O . ALA B 1 107 ? 8.352 15.539 9.531 1 98.81 107 ALA B O 1
ATOM 2195 N N . PHE B 1 108 ? 6.492 16.547 8.891 1 98.69 108 PHE B N 1
ATOM 2196 C CA . PHE B 1 108 ? 6.082 15.453 8.023 1 98.69 108 PHE B CA 1
ATOM 2197 C C . PHE B 1 108 ? 7.07 15.266 6.879 1 98.69 108 PHE B C 1
ATOM 2199 O O . PHE B 1 108 ? 7.484 14.148 6.582 1 98.69 108 PHE B O 1
ATOM 2206 N N . ASP B 1 109 ? 7.426 16.359 6.297 1 98.81 109 ASP B N 1
ATOM 2207 C CA . ASP B 1 109 ? 8.422 16.328 5.227 1 98.81 109 ASP B CA 1
ATOM 2208 C C . ASP B 1 109 ? 9.711 15.664 5.691 1 98.81 109 ASP B C 1
ATOM 2210 O O . ASP B 1 109 ? 10.25 14.789 5.008 1 98.81 109 ASP B O 1
ATOM 2214 N N . ARG B 1 110 ? 10.188 16.047 6.82 1 98.69 110 ARG B N 1
ATOM 2215 C CA . ARG B 1 110 ? 11.391 15.445 7.383 1 98.69 110 ARG B CA 1
ATOM 2216 C C . ARG B 1 110 ? 11.203 13.953 7.609 1 98.69 110 ARG B C 1
ATOM 2218 O O . ARG B 1 110 ? 12.125 13.164 7.395 1 98.69 110 ARG B O 1
ATOM 2225 N N . GLY B 1 111 ? 10.016 13.594 8.078 1 98.5 111 GLY B N 1
ATOM 2226 C CA . GLY B 1 111 ? 9.711 12.188 8.289 1 98.5 111 GLY B CA 1
ATOM 2227 C C . GLY B 1 111 ? 9.734 11.375 7.004 1 98.5 111 GLY B C 1
ATOM 2228 O O . GLY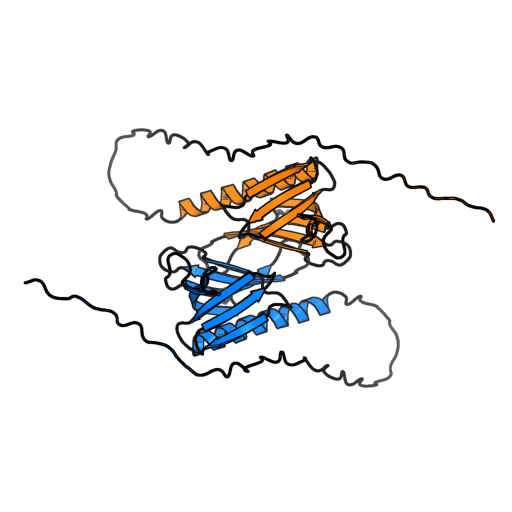 B 1 111 ? 10.273 10.266 6.973 1 98.5 111 GLY B O 1
ATOM 2229 N N . VAL B 1 112 ? 9.18 11.898 5.965 1 98.56 112 VAL B N 1
ATOM 2230 C CA . VAL B 1 112 ? 9.148 11.219 4.672 1 98.56 112 VAL B CA 1
ATOM 2231 C C . VAL B 1 112 ? 10.57 11.062 4.141 1 98.56 112 VAL B C 1
ATOM 2233 O O . VAL B 1 112 ? 10.953 9.984 3.682 1 98.56 112 VAL B O 1
ATOM 2236 N N . ARG B 1 113 ? 11.367 12.102 4.273 1 98.31 113 ARG B N 1
ATOM 2237 C CA . ARG B 1 113 ? 12.75 12.07 3.816 1 98.31 113 ARG B CA 1
ATOM 2238 C C . ARG B 1 113 ? 13.555 11.031 4.594 1 98.31 113 ARG B C 1
ATOM 2240 O O . ARG B 1 113 ? 14.352 10.297 4.016 1 98.31 113 ARG B O 1
ATOM 2247 N N . LYS B 1 114 ? 13.391 11.023 5.832 1 97.56 114 LYS B N 1
ATOM 2248 C CA . LYS B 1 114 ? 14.086 10.039 6.656 1 97.56 114 LYS B CA 1
ATOM 2249 C C . LYS B 1 114 ? 13.742 8.617 6.211 1 97.56 114 LYS B C 1
ATOM 2251 O O . LYS B 1 114 ? 14.617 7.754 6.152 1 97.56 114 LYS B O 1
ATOM 2256 N N . ALA B 1 115 ? 12.492 8.344 5.984 1 96.56 115 ALA B N 1
ATOM 2257 C CA . ALA B 1 115 ? 12.055 7.027 5.527 1 96.56 115 ALA B CA 1
ATOM 2258 C C . ALA B 1 115 ? 12.711 6.664 4.199 1 96.56 115 ALA B C 1
ATOM 2260 O O . ALA B 1 115 ? 13.172 5.531 4.02 1 96.56 115 ALA B O 1
ATOM 2261 N N . ILE B 1 116 ? 12.766 7.582 3.285 1 96.94 116 ILE B N 1
ATOM 2262 C CA . ILE B 1 116 ? 13.375 7.34 1.98 1 96.94 116 ILE B CA 1
ATOM 2263 C C . ILE B 1 116 ? 14.867 7.043 2.15 1 96.94 116 ILE B C 1
ATOM 2265 O O . ILE B 1 116 ? 15.398 6.129 1.519 1 96.94 116 ILE B O 1
ATOM 2269 N N . GLU B 1 117 ? 15.531 7.801 2.953 1 96.06 117 GLU B N 1
ATOM 2270 C CA . GLU B 1 117 ? 16.953 7.582 3.236 1 96.06 117 GLU B CA 1
ATOM 2271 C C . GLU B 1 117 ? 17.188 6.191 3.826 1 96.06 117 GLU B C 1
ATOM 2273 O O . GLU B 1 117 ? 18.125 5.496 3.434 1 96.06 117 GLU B O 1
ATOM 2278 N N . ASP B 1 118 ? 16.375 5.824 4.719 1 93.06 118 ASP B N 1
ATOM 2279 C CA . ASP B 1 118 ? 16.5 4.508 5.332 1 93.06 118 ASP B CA 1
ATOM 2280 C C . ASP B 1 118 ? 16.297 3.398 4.301 1 93.06 118 ASP B C 1
ATOM 2282 O O . ASP B 1 118 ? 16.938 2.35 4.379 1 93.06 118 ASP B O 1
ATOM 2286 N N . LEU B 1 119 ? 15.367 3.613 3.447 1 90.06 119 LEU B N 1
ATOM 2287 C CA . LEU B 1 119 ? 15.125 2.65 2.379 1 90.06 119 LEU B CA 1
ATOM 2288 C C . LEU B 1 119 ? 16.359 2.475 1.513 1 90.06 119 LEU B C 1
ATOM 2290 O O . LEU B 1 119 ? 16.719 1.351 1.147 1 90.06 119 LEU B O 1
ATOM 2294 N N . ILE B 1 120 ? 16.922 3.512 1.157 1 90.38 120 ILE B N 1
ATOM 2295 C CA . ILE B 1 120 ? 18.109 3.5 0.296 1 90.38 120 ILE B CA 1
ATOM 2296 C C . ILE B 1 120 ? 19.281 2.854 1.032 1 90.38 120 ILE B C 1
ATOM 2298 O O . ILE B 1 120 ? 20 2.043 0.459 1 90.38 120 ILE B O 1
ATOM 2302 N N . GLU B 1 121 ? 19.531 3.172 2.283 1 86.38 121 GLU B N 1
ATOM 2303 C CA . GLU B 1 121 ? 20.609 2.627 3.098 1 86.38 121 GLU B CA 1
ATOM 2304 C C . GLU B 1 121 ? 20.422 1.135 3.348 1 86.38 121 GLU B C 1
ATOM 2306 O O . GLU B 1 121 ? 21.375 0.364 3.318 1 86.38 121 GLU B O 1
ATOM 2311 N N . GLY B 1 122 ? 19.219 0.714 3.744 1 79.38 122 GLY B N 1
ATOM 2312 C CA . GLY B 1 122 ? 18.922 -0.69 3.98 1 79.38 122 GLY B CA 1
ATOM 2313 C C . GLY B 1 122 ? 19.109 -1.556 2.748 1 79.38 122 GLY B C 1
ATOM 2314 O O . GLY B 1 122 ? 19.344 -2.762 2.861 1 79.38 122 GLY B O 1
ATOM 2315 N N . SER B 1 123 ? 18.891 -0.997 1.64 1 68.06 123 SER B N 1
ATOM 2316 C CA . SER B 1 123 ? 19.078 -1.74 0.399 1 68.06 123 SER B CA 1
ATOM 2317 C C . SER B 1 123 ? 20.562 -2.008 0.14 1 68.06 123 SER B C 1
ATOM 2319 O O . SER B 1 123 ? 20.906 -2.963 -0.557 1 68.06 123 SER B O 1
ATOM 2321 N N . THR B 1 124 ? 21.562 -1.229 0.566 1 58.56 124 THR B N 1
ATOM 2322 C CA . THR B 1 124 ? 23 -1.354 0.345 1 58.56 124 THR B CA 1
ATOM 2323 C C . THR B 1 124 ? 23.609 -2.369 1.308 1 58.56 124 THR B C 1
ATOM 2325 O O . THR B 1 124 ? 24.609 -3 0.992 1 58.56 124 THR B O 1
ATOM 2328 N N . THR B 1 125 ? 23.031 -2.553 2.436 1 51.12 125 THR B N 1
ATOM 2329 C CA . THR B 1 125 ? 23.625 -3.436 3.432 1 51.12 125 THR B CA 1
ATOM 2330 C C . THR B 1 125 ? 23.422 -4.898 3.055 1 51.12 125 THR B C 1
ATOM 2332 O O . THR B 1 125 ? 24.016 -5.793 3.658 1 51.12 125 THR B O 1
ATOM 2335 N N . SER B 1 126 ? 22.484 -5.262 2.107 1 46.19 126 SER B N 1
ATOM 2336 C CA . SER B 1 126 ? 22.344 -6.711 1.987 1 46.19 126 SER B CA 1
ATOM 2337 C C . SER B 1 126 ? 23.688 -7.379 1.695 1 46.19 126 SER B C 1
ATOM 2339 O O . SER B 1 126 ? 23.984 -8.445 2.234 1 46.19 126 SER B O 1
ATOM 2341 N N . SER B 1 127 ? 24.172 -7.297 0.429 1 41 127 SER B N 1
ATOM 2342 C CA . SER B 1 127 ? 25.047 -8.344 -0.077 1 41 127 SER B CA 1
ATOM 2343 C C . SER B 1 127 ? 26.422 -8.297 0.596 1 41 127 SER B C 1
ATOM 2345 O O . SER B 1 127 ? 27.328 -7.625 0.109 1 41 127 SER B O 1
ATOM 2347 N N . SER B 1 128 ? 26.562 -7.879 1.793 1 40.53 128 SER B N 1
ATOM 2348 C CA . SER B 1 128 ? 27.938 -8.117 2.223 1 40.53 128 SER B CA 1
ATOM 2349 C C . SER B 1 128 ? 28.266 -9.602 2.203 1 40.53 128 SER B C 1
ATOM 2351 O O . SER B 1 128 ? 27.766 -10.367 3.029 1 40.53 128 SER B O 1
ATOM 2353 N N . THR B 1 129 ? 28.312 -10.211 1.028 1 37.38 129 THR B N 1
ATOM 2354 C CA . THR B 1 129 ? 29.062 -11.453 0.971 1 37.38 129 THR B CA 1
ATOM 2355 C C . THR B 1 129 ? 30.375 -11.336 1.761 1 37.38 129 THR B C 1
ATOM 2357 O O . THR B 1 129 ? 31.109 -10.359 1.602 1 37.38 129 THR B O 1
ATOM 2360 N N . LEU B 1 130 ? 30.312 -11.812 2.992 1 40.53 130 LEU B N 1
ATOM 2361 C CA . LEU B 1 130 ? 31.516 -12.109 3.74 1 40.53 130 LEU B CA 1
ATOM 2362 C C . LEU B 1 130 ? 32.562 -12.758 2.842 1 40.53 130 LEU B C 1
ATOM 2364 O O . LEU B 1 130 ? 32.438 -13.914 2.438 1 40.53 130 LEU B O 1
ATOM 2368 N N . HIS B 1 131 ? 32.938 -12.18 1.727 1 34.69 131 HIS B N 1
ATOM 2369 C CA . HIS B 1 131 ? 34.188 -12.711 1.248 1 34.69 131 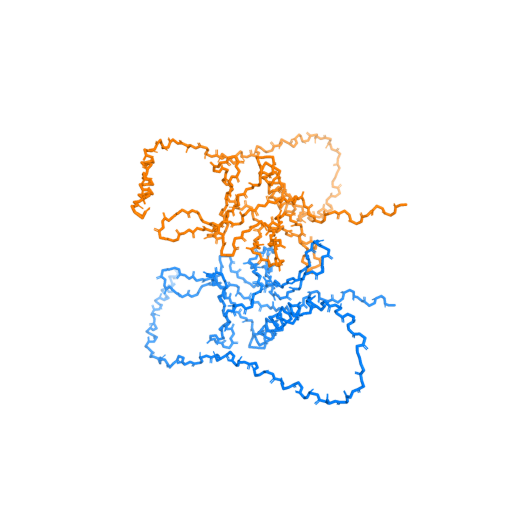HIS B CA 1
ATOM 2370 C C . HIS B 1 131 ? 35.281 -12.648 2.334 1 34.69 131 HIS B C 1
ATOM 2372 O O . HIS B 1 131 ? 35.562 -11.578 2.865 1 34.69 131 HIS B O 1
ATOM 2378 N N . ASN B 1 132 ? 35.344 -13.758 3.07 1 34.25 132 ASN B N 1
ATOM 2379 C CA . ASN B 1 132 ? 36.438 -14.031 4.008 1 34.25 132 ASN B CA 1
ATOM 2380 C C . ASN B 1 132 ? 37.812 -13.789 3.375 1 34.25 132 ASN B C 1
ATOM 2382 O O . ASN B 1 132 ? 38.469 -14.727 2.91 1 34.25 132 ASN B O 1
ATOM 2386 N N . GLU B 1 133 ? 38 -13.008 2.373 1 33.78 133 GLU B N 1
ATOM 2387 C CA . GLU B 1 133 ? 39.406 -12.945 2.037 1 33.78 133 GLU B CA 1
ATOM 2388 C C . GLU B 1 133 ? 40.25 -12.422 3.213 1 33.78 133 GLU B C 1
ATOM 2390 O O . GLU B 1 133 ? 39.938 -11.352 3.754 1 33.78 133 GLU B O 1
ATOM 2395 N N . ALA B 1 134 ? 41.062 -13.32 3.9 1 30.17 134 ALA B N 1
ATOM 2396 C CA . ALA B 1 134 ? 42.125 -13.18 4.895 1 30.17 134 ALA B CA 1
ATOM 2397 C C . ALA B 1 134 ? 43.094 -12.078 4.496 1 30.17 134 ALA B C 1
ATOM 2399 O O . ALA B 1 134 ? 44.156 -11.945 5.105 1 30.17 134 ALA B O 1
ATOM 2400 N N . GLU B 1 135 ? 43.156 -11.57 3.16 1 32.78 135 GLU B N 1
ATOM 2401 C CA . GLU B 1 135 ? 44.469 -10.922 2.984 1 32.78 135 GLU B CA 1
ATOM 2402 C C . GLU B 1 135 ? 44.719 -9.875 4.062 1 32.78 135 GLU B C 1
ATOM 2404 O O . GLU B 1 135 ? 43.75 -9.305 4.609 1 32.78 135 GLU B O 1
ATOM 2409 N N . VAL B 1 136 ? 46.188 -9.492 4.258 1 33.62 136 VAL B N 1
ATOM 2410 C CA . VAL B 1 136 ? 47.219 -8.758 4.973 1 33.62 136 VAL B CA 1
ATOM 2411 C C . VAL B 1 136 ? 46.844 -7.281 5.043 1 33.62 136 VAL B C 1
ATOM 2413 O O . VAL B 1 136 ? 46 -6.812 4.305 1 33.62 136 VAL B O 1
ATOM 2416 N N . GLY B 1 137 ? 48 -6.332 5.16 1 26.67 137 GLY B N 1
ATOM 2417 C CA . GLY B 1 137 ? 48.5 -5.27 6.023 1 26.67 137 GLY B CA 1
ATOM 2418 C C . GLY B 1 137 ? 47.938 -3.906 5.66 1 26.67 137 GLY B C 1
ATOM 2419 O O . GLY B 1 137 ? 47.688 -3.08 6.539 1 26.67 137 GLY B O 1
ATOM 2420 N N . ASP B 1 138 ? 48.312 -3.4 4.379 1 32.28 138 ASP B N 1
ATOM 2421 C CA . ASP B 1 138 ? 48.656 -1.977 4.379 1 32.28 138 ASP B CA 1
ATOM 2422 C C . ASP B 1 138 ? 47.375 -1.132 4.484 1 32.28 138 ASP B C 1
ATOM 2424 O O . ASP B 1 138 ? 46.312 -1.518 3.977 1 32.28 138 ASP B O 1
ATOM 2428 N N . ASP B 1 139 ? 47.438 -0.145 5.422 1 31.77 139 ASP B N 1
ATOM 2429 C CA . ASP B 1 139 ? 46.531 0.793 6.082 1 31.77 139 ASP B CA 1
ATOM 2430 C C . ASP B 1 139 ? 45.906 1.757 5.074 1 31.77 139 ASP B C 1
ATOM 2432 O O . ASP B 1 139 ? 45.406 2.816 5.453 1 31.77 139 ASP B O 1
ATOM 2436 N N . ASP B 1 140 ? 46.031 1.578 3.721 1 33.34 140 ASP B N 1
ATOM 2437 C CA . ASP B 1 140 ? 45.656 2.812 3.047 1 33.34 140 ASP B CA 1
ATOM 2438 C C . ASP B 1 140 ? 44.188 3.15 3.318 1 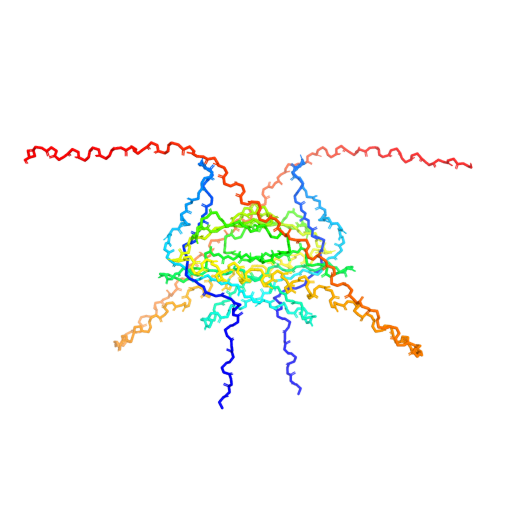33.34 140 ASP B C 1
ATOM 2440 O O . ASP B 1 140 ? 43.312 2.279 3.24 1 33.34 140 ASP B O 1
ATOM 2444 N N . VAL B 1 141 ? 44 4.184 4.18 1 32.75 141 VAL B N 1
ATOM 2445 C CA . VAL B 1 141 ? 42.812 4.914 4.609 1 32.75 141 VAL B CA 1
ATOM 2446 C C . VAL B 1 141 ? 42 5.344 3.393 1 32.75 141 VAL B C 1
ATOM 2448 O O . VAL B 1 141 ? 42.469 6.156 2.588 1 32.75 141 VAL B O 1
ATOM 2451 N N . PHE B 1 142 ? 41.438 4.41 2.609 1 28.39 142 PHE B N 1
ATOM 2452 C CA . PHE B 1 142 ? 40.594 4.891 1.526 1 28.39 142 PHE B CA 1
ATOM 2453 C C . PHE B 1 142 ? 39.469 5.793 2.062 1 28.39 142 PHE B C 1
ATOM 2455 O O . PHE B 1 142 ? 38.75 5.418 2.99 1 28.39 142 PHE B O 1
ATOM 2462 N N . THR B 1 143 ? 39.75 7.102 2.016 1 27.41 143 THR B N 1
ATOM 2463 C CA . THR B 1 143 ? 38.75 8.148 2.258 1 27.41 143 THR B CA 1
ATOM 2464 C C . THR B 1 143 ? 37.5 7.906 1.439 1 27.41 143 THR B C 1
ATOM 2466 O O . THR B 1 143 ? 37.562 7.715 0.224 1 27.41 143 THR B O 1
ATOM 2469 N N . VAL B 1 144 ? 36.625 7.133 1.922 1 30.78 144 VAL B N 1
ATOM 2470 C CA . VAL B 1 144 ? 35.281 6.953 1.382 1 30.78 144 VAL B CA 1
ATOM 2471 C C . VAL B 1 144 ? 34.656 8.312 1.065 1 30.78 144 VAL B C 1
ATOM 2473 O O . VAL B 1 144 ? 34.469 9.141 1.962 1 30.78 144 VAL B O 1
ATOM 2476 N N . SER B 1 145 ? 35.094 8.93 -0.041 1 25.44 145 SER B N 1
ATOM 2477 C CA . SER B 1 145 ? 34.406 10.133 -0.488 1 25.44 145 SER B CA 1
ATOM 2478 C C . SER B 1 145 ? 32.875 9.906 -0.542 1 25.44 145 SER B C 1
ATOM 2480 O O . SER B 1 145 ? 32.438 8.852 -0.992 1 25.44 145 SER B O 1
ATOM 2482 N N . ALA B 1 146 ? 32.219 10.492 0.41 1 26.41 146 ALA B N 1
ATOM 2483 C CA . ALA B 1 146 ? 30.781 10.711 0.511 1 26.41 146 ALA B CA 1
ATOM 2484 C C . ALA B 1 146 ? 30.188 11.109 -0.839 1 26.41 146 ALA B C 1
ATOM 2486 O O . ALA B 1 146 ? 30.609 12.094 -1.445 1 26.41 146 ALA B O 1
ATOM 2487 N N . SER B 1 147 ? 29.953 10.117 -1.716 1 25.95 147 SER B N 1
ATOM 2488 C CA . SER B 1 147 ? 29.172 10.391 -2.916 1 25.95 147 SER B CA 1
ATOM 2489 C C . SER B 1 147 ? 28.062 11.406 -2.635 1 25.95 147 SER B C 1
ATOM 2491 O O . SER B 1 147 ? 27.484 11.414 -1.546 1 25.95 147 SER B O 1
ATOM 2493 N N . THR B 1 148 ? 28.094 12.547 -3.322 1 26.05 148 THR B N 1
ATOM 2494 C CA . THR B 1 148 ? 27.141 13.648 -3.506 1 26.05 148 THR B CA 1
ATOM 2495 C C . THR B 1 148 ? 25.719 13.117 -3.666 1 26.05 148 THR B C 1
ATOM 2497 O O . THR B 1 148 ? 25.453 12.312 -4.559 1 26.05 148 THR B O 1
ATOM 2500 N N . PHE B 1 149 ? 25.047 12.969 -2.582 1 26.3 149 PHE B N 1
ATOM 2501 C CA . PHE B 1 149 ? 23.594 12.914 -2.615 1 26.3 149 PHE B CA 1
ATOM 2502 C C . PHE B 1 149 ? 23.031 13.961 -3.576 1 26.3 149 PHE B C 1
ATOM 2504 O O . PHE B 1 149 ? 23.328 15.148 -3.443 1 26.3 149 PHE B O 1
ATOM 2511 N N . ARG B 1 150 ? 22.922 13.633 -4.879 1 25.2 150 ARG B N 1
ATOM 2512 C CA . ARG B 1 150 ? 22.172 14.508 -5.777 1 25.2 150 ARG B CA 1
ATOM 2513 C C . ARG B 1 150 ? 20.953 15.102 -5.078 1 25.2 150 ARG B C 1
ATOM 2515 O O . ARG B 1 150 ? 20.203 14.383 -4.418 1 25.2 150 ARG B O 1
ATOM 2522 N N . SER B 1 151 ? 21.047 16.297 -4.641 1 26.47 151 SER B N 1
ATOM 2523 C CA . SER B 1 151 ? 19.969 17.203 -4.246 1 26.47 151 SER B CA 1
ATOM 2524 C C . SER B 1 151 ? 18.719 16.984 -5.109 1 26.47 151 SER B C 1
ATOM 2526 O O . SER B 1 151 ? 18.812 16.969 -6.336 1 26.47 151 SER B O 1
ATOM 2528 N N . PHE B 1 152 ? 17.859 16.219 -4.66 1 30.27 152 PHE B N 1
ATOM 2529 C CA . PHE B 1 152 ? 16.5 16.281 -5.203 1 30.27 152 PHE B CA 1
ATOM 2530 C C . PHE B 1 152 ? 16.062 17.734 -5.383 1 30.27 152 PHE B C 1
ATOM 2532 O O . PHE B 1 152 ? 16.078 18.516 -4.43 1 30.27 152 PHE B O 1
ATOM 2539 N N . SER B 1 153 ? 16.531 18.391 -6.434 1 28.41 153 SER B N 1
ATOM 2540 C CA . SER B 1 153 ? 16 19.703 -6.773 1 28.41 153 SER B CA 1
ATOM 2541 C C . SER B 1 153 ? 14.484 19.75 -6.637 1 28.41 153 SER B C 1
ATOM 2543 O O . SER B 1 153 ? 13.773 19.062 -7.379 1 28.41 153 SER B O 1
ATOM 2545 N N . PHE B 1 154 ? 14.055 19.938 -5.461 1 28.02 154 PHE B N 1
ATOM 2546 C CA . PHE B 1 154 ? 12.703 20.469 -5.297 1 28.02 154 PHE B CA 1
ATOM 2547 C C . PHE B 1 154 ? 12.5 21.703 -6.148 1 28.02 154 PHE B C 1
ATOM 2549 O O . PHE B 1 154 ? 13.117 22.75 -5.906 1 28.02 154 PHE B O 1
ATOM 2556 N N . GLN B 1 155 ? 12.367 21.656 -7.488 1 25.19 155 GLN B N 1
ATOM 2557 C CA . GLN B 1 155 ? 12.031 22.781 -8.352 1 25.19 155 GLN B CA 1
ATOM 2558 C C . GLN B 1 155 ? 10.859 23.562 -7.793 1 25.19 155 GLN B C 1
ATOM 2560 O O . GLN B 1 155 ? 9.734 23.062 -7.734 1 25.19 155 GLN B O 1
ATOM 2565 N N . GLY B 1 156 ? 11 24.406 -6.801 1 25.33 156 GLY B N 1
ATOM 2566 C CA . GLY B 1 156 ? 10.156 25.516 -6.402 1 25.33 156 GLY B CA 1
ATOM 2567 C C . GLY B 1 156 ? 9.805 26.453 -7.555 1 25.33 156 GLY B C 1
ATOM 2568 O O . GLY B 1 156 ? 9.414 27.594 -7.336 1 25.33 156 GLY B O 1
ATOM 2569 N N . ARG B 1 157 ? 9.812 26.125 -8.883 1 23.19 157 ARG B N 1
ATOM 2570 C CA . ARG B 1 157 ? 9.523 27.281 -9.734 1 23.19 157 ARG B CA 1
ATOM 2571 C C . ARG B 1 157 ? 8.07 27.703 -9.602 1 23.19 157 ARG B C 1
ATOM 2573 O O . ARG B 1 157 ? 7.164 27 -10.07 1 23.19 157 ARG B O 1
ATOM 2580 N N . ALA B 1 158 ? 7.609 28.438 -8.531 1 26.42 158 ALA B N 1
ATOM 2581 C CA . ALA B 1 158 ? 6.324 29.125 -8.406 1 26.42 158 ALA B CA 1
ATOM 2582 C C . ALA B 1 158 ? 6.18 30.203 -9.477 1 26.42 158 ALA B C 1
ATOM 2584 O O . ALA B 1 158 ? 5.586 31.266 -9.227 1 26.42 158 ALA B O 1
ATOM 2585 N N . GLU B 1 159 ? 6.414 30.172 -10.664 1 22.77 159 GLU B N 1
ATOM 2586 C CA . GLU B 1 159 ? 6.188 31.484 -11.266 1 22.77 159 GLU B CA 1
ATOM 2587 C C . GLU B 1 159 ? 4.707 31.859 -11.227 1 22.77 159 GLU B C 1
ATOM 2589 O O . GLU B 1 159 ? 4.363 33.031 -11.047 1 22.77 159 GLU B O 1
ATOM 2594 N N . ASP B 1 160 ? 3.709 31.109 -11.695 1 21.69 160 ASP B N 1
ATOM 2595 C CA . ASP B 1 160 ? 2.697 31.812 -12.477 1 21.69 160 ASP B CA 1
ATOM 2596 C C . ASP B 1 160 ? 1.698 32.531 -11.57 1 21.69 160 ASP B C 1
ATOM 2598 O O . ASP B 1 160 ? 1.181 31.938 -10.617 1 21.69 160 ASP B O 1
ATOM 2602 N N . GLY B 1 161 ? 1.491 33.906 -11.469 1 20.42 161 GLY B N 1
ATOM 2603 C CA . GLY B 1 161 ? 0.795 35.031 -10.859 1 20.42 161 GLY B CA 1
ATOM 2604 C C . GLY B 1 161 ? -0.699 35.031 -11.117 1 20.42 161 GLY B C 1
ATOM 2605 O O . GLY B 1 161 ? -1.408 35.969 -10.742 1 20.42 161 GLY B O 1
ATOM 2606 N N . GLU B 1 162 ? -1.418 34.156 -11.875 1 21.42 162 GLU B N 1
ATOM 2607 C CA . GLU B 1 162 ? -2.611 34.844 -12.375 1 21.42 162 GLU B CA 1
ATOM 2608 C C . GLU B 1 162 ? -3.58 35.156 -11.234 1 21.42 162 GLU B C 1
ATOM 2610 O O . GLU B 1 162 ? -3.52 34.531 -10.172 1 21.42 162 GLU B O 1
ATOM 2615 N N . LYS B 1 163 ? -4.762 36.125 -11.672 1 22.3 163 LYS B N 1
ATOM 2616 C CA . LYS B 1 163 ? -5.832 37.062 -11.344 1 22.3 163 LYS B CA 1
ATOM 2617 C C . LYS B 1 163 ? -7.051 36.312 -10.781 1 22.3 163 LYS B C 1
ATOM 2619 O O . LYS B 1 163 ? -7.738 35.594 -11.516 1 22.3 163 LYS B O 1
ATOM 2624 N N . CYS B 1 164 ? -7.051 35.594 -9.641 1 19.78 164 CYS B N 1
ATOM 2625 C CA . CYS B 1 164 ? -8.234 34.938 -9.094 1 19.78 164 CYS B CA 1
ATOM 2626 C C . CYS B 1 164 ? -9.336 35.969 -8.805 1 19.78 164 CYS B C 1
ATOM 2628 O O . CYS B 1 164 ? -9.133 36.906 -8.023 1 19.78 164 CYS B O 1
ATOM 2630 N N . HIS B 1 165 ? -10.133 36.312 -9.898 1 19.42 165 HIS B N 1
ATOM 2631 C CA . HIS B 1 165 ? -11.305 37.156 -9.812 1 19.42 165 HIS B CA 1
ATOM 2632 C C . HIS B 1 165 ? -12.273 36.688 -8.734 1 19.42 165 HIS B C 1
ATOM 2634 O O . HIS B 1 165 ? -12.531 35.469 -8.633 1 19.42 165 HIS B O 1
ATOM 2640 N N . ALA B 1 166 ? -12.367 37.375 -7.656 1 20.3 166 ALA B N 1
ATOM 2641 C CA . ALA B 1 166 ? -13.156 37.406 -6.426 1 20.3 166 ALA B CA 1
ATOM 2642 C C . ALA B 1 166 ? -14.648 37.438 -6.73 1 20.3 166 ALA B C 1
ATOM 2644 O O . ALA B 1 166 ? -15.133 38.406 -7.348 1 20.3 166 ALA B O 1
ATOM 2645 N N . ALA B 1 167 ? -15.281 36.375 -7.324 1 21.08 167 ALA B N 1
ATOM 2646 C CA . ALA B 1 167 ? -16.719 36.5 -7.547 1 21.08 167 ALA B CA 1
ATOM 2647 C C . ALA B 1 167 ? -17.453 36.875 -6.262 1 21.08 167 ALA B C 1
ATOM 2649 O O . ALA B 1 167 ? -17.172 36.312 -5.199 1 21.08 167 ALA B O 1
ATOM 2650 N N . SER B 1 168 ? -17.984 38.125 -6.18 1 19.39 168 SER B N 1
ATOM 2651 C CA . SER B 1 168 ? -18.797 38.969 -5.309 1 19.39 168 SER B CA 1
ATOM 2652 C C . SER B 1 168 ? -20.062 38.25 -4.875 1 19.39 168 SER B C 1
ATOM 2654 O O . SER B 1 168 ? -20.688 37.562 -5.672 1 19.39 168 SER B O 1
ATOM 2656 N N . GLN B 1 169 ? -20.219 37.938 -3.594 1 17.88 169 GLN B N 1
ATOM 2657 C CA . GLN B 1 169 ? -21.312 37.406 -2.779 1 17.88 169 GLN B CA 1
ATOM 2658 C C . GLN B 1 169 ? -22.5 38.344 -2.773 1 17.88 169 GLN B C 1
ATOM 2660 O O . GLN B 1 169 ? -22.453 39.438 -2.17 1 17.88 169 GLN B O 1
ATOM 2665 N N . LYS B 1 170 ? -23.203 38.844 -3.854 1 23.17 170 LYS B N 1
ATOM 2666 C CA . LYS B 1 170 ? -24.344 39.719 -3.607 1 23.17 170 LYS B CA 1
ATOM 2667 C C . LYS B 1 170 ? -25.422 39 -2.785 1 23.17 170 LYS B C 1
ATOM 2669 O O . LYS B 1 170 ? -25.969 38 -3.225 1 23.17 170 LYS B O 1
ATOM 2674 N N . VAL B 1 171 ? -25.172 38.656 -1.426 1 20.06 171 VAL B N 1
ATOM 2675 C CA . VAL B 1 171 ? -26.219 38.188 -0.51 1 20.06 171 VAL B CA 1
ATOM 2676 C C . VAL B 1 171 ? -27.328 39.25 -0.45 1 20.06 171 VAL B C 1
ATOM 2678 O O . VAL B 1 171 ? -27.094 40.375 -0.031 1 20.06 171 VAL B O 1
ATOM 2681 N N . ALA B 1 172 ? -28.141 39.438 -1.556 1 21.95 172 ALA B N 1
ATOM 2682 C CA . ALA B 1 172 ? -29.297 40.344 -1.51 1 21.95 172 ALA B CA 1
ATOM 2683 C C . ALA B 1 172 ? -30.219 40 -0.345 1 21.95 172 ALA B C 1
ATOM 2685 O O . ALA B 1 172 ? -30.641 38.844 -0.202 1 21.95 172 ALA B O 1
ATOM 2686 N N . LEU B 1 173 ? -30.109 40.719 0.781 1 23.42 173 LEU B N 1
ATOM 2687 C CA . LEU B 1 173 ? -30.953 40.938 1.946 1 23.42 173 LEU B CA 1
ATOM 2688 C C . LEU B 1 173 ? -32.375 41.312 1.523 1 23.42 173 LEU B C 1
ATOM 2690 O O . LEU B 1 173 ? -33.188 41.75 2.355 1 23.42 173 LEU B O 1
ATOM 2694 N N . ARG B 1 174 ? -32.938 41.031 0.295 1 22.72 174 ARG B N 1
ATOM 2695 C CA . ARG B 1 174 ? -34.125 41.844 0.103 1 22.72 174 ARG B CA 1
ATOM 2696 C C . ARG B 1 174 ? -35.094 41.688 1.266 1 22.72 174 ARG B C 1
ATOM 2698 O O . ARG B 1 174 ? -35.062 40.656 1.959 1 22.72 174 ARG B O 1
ATOM 2705 N N . ALA B 1 175 ? -36.438 42.281 1.09 1 24.77 175 ALA B N 1
ATOM 2706 C CA . ALA B 1 175 ? -37.5 43.125 1.562 1 24.77 175 ALA B CA 1
ATOM 2707 C C . ALA B 1 175 ? -38.562 42.312 2.303 1 24.77 175 ALA B C 1
ATOM 2709 O O . ALA B 1 175 ? -39.438 42.875 2.957 1 24.77 175 ALA B O 1
ATOM 2710 N N . LYS B 1 176 ? -38.469 41.156 3.244 1 25.8 176 LYS B N 1
ATOM 2711 C CA . LYS B 1 176 ? -39.625 41.406 4.102 1 25.8 176 LYS B CA 1
ATOM 2712 C C . LYS B 1 176 ? -39.281 42.469 5.152 1 25.8 176 LYS B C 1
ATOM 2714 O O . LYS B 1 176 ? -38.188 42.5 5.684 1 25.8 176 LYS B O 1
#